Protein AF-0000000087656358 (afdb_homodimer)

Structure (mmCIF, N/CA/C/O backbone):
data_AF-0000000087656358-model_v1
#
loop_
_entity.id
_entity.type
_entity.pdbx_description
1 polymer 'Uncharacterized protein'
#
loop_
_atom_site.group_PDB
_atom_site.id
_atom_site.type_symbol
_atom_site.label_atom_id
_atom_site.label_alt_id
_atom_site.label_comp_id
_atom_site.label_asym_id
_atom_site.label_entity_id
_atom_site.label_seq_id
_atom_site.pdbx_PDB_ins_code
_atom_site.Cartn_x
_atom_site.Cartn_y
_atom_site.Cartn_z
_atom_site.occupancy
_atom_site.B_iso_or_equiv
_atom_site.auth_seq_id
_atom_site.auth_comp_id
_atom_site.auth_asym_id
_atom_site.auth_atom_id
_atom_site.pdbx_PDB_model_num
ATOM 1 N N . MET A 1 1 ? -28.953 -2.879 -13.219 1 22.22 1 MET A N 1
ATOM 2 C CA . MET A 1 1 ? -28.547 -3.188 -11.852 1 22.22 1 MET A CA 1
ATOM 3 C C . MET A 1 1 ? -27.156 -2.645 -11.555 1 22.22 1 MET A C 1
ATOM 5 O O . MET A 1 1 ? -26.156 -3.273 -11.898 1 22.22 1 MET A O 1
ATOM 9 N N . ARG A 1 2 ? -26.891 -1.421 -11.945 1 27.77 2 ARG A N 1
ATOM 10 C CA . ARG A 1 2 ? -25.75 -0.53 -11.758 1 27.77 2 ARG A CA 1
ATOM 11 C C . ARG A 1 2 ? -25.297 -0.528 -10.305 1 27.77 2 ARG A C 1
ATOM 13 O O . ARG A 1 2 ? -26.094 -0.25 -9.398 1 27.77 2 ARG A O 1
ATOM 20 N N . SER A 1 3 ? -24.516 -1.634 -9.844 1 33.09 3 SER A N 1
ATOM 21 C CA . SER A 1 3 ? -23.922 -1.975 -8.555 1 33.09 3 SER A CA 1
ATOM 22 C C . SER A 1 3 ? -23.5 -0.723 -7.793 1 33.09 3 SER A C 1
ATOM 24 O O . SER A 1 3 ? -22.797 0.126 -8.328 1 33.09 3 SER A O 1
ATOM 26 N N . ASN A 1 4 ? -24.406 -0.151 -7.016 1 30.66 4 ASN A N 1
ATOM 27 C CA . ASN A 1 4 ? -24.391 0.925 -6.027 1 30.66 4 ASN A CA 1
ATOM 28 C C . ASN A 1 4 ? -23.109 0.923 -5.215 1 30.66 4 ASN A C 1
ATOM 30 O O . ASN A 1 4 ? -22.797 -0.055 -4.527 1 30.66 4 ASN A O 1
ATOM 34 N N . ILE A 1 5 ? -22.094 1.426 -5.695 1 37.56 5 ILE A N 1
ATOM 35 C CA . ILE A 1 5 ? -20.953 1.903 -4.914 1 37.56 5 ILE A CA 1
ATOM 36 C C . ILE A 1 5 ? -21.453 2.561 -3.631 1 37.56 5 ILE A C 1
ATOM 38 O O . ILE A 1 5 ? -22.156 3.572 -3.676 1 37.56 5 ILE A O 1
ATOM 42 N N . ILE A 1 6 ? -22.172 1.922 -2.713 1 39.19 6 ILE A N 1
ATOM 43 C CA . ILE A 1 6 ? -22.422 2.617 -1.454 1 39.19 6 ILE A CA 1
ATOM 44 C C . ILE A 1 6 ? -21.156 3.363 -1.021 1 39.19 6 ILE A C 1
ATOM 46 O O . ILE A 1 6 ? -20.125 2.746 -0.726 1 39.19 6 ILE A O 1
ATOM 50 N N . GLY A 1 7 ? -20.828 4.5 -1.716 1 41.44 7 GLY A N 1
ATOM 51 C CA . GLY A 1 7 ? -19.844 5.5 -1.336 1 41.44 7 GLY A CA 1
ATOM 52 C C . GLY A 1 7 ? -19.875 5.836 0.142 1 41.44 7 GLY A C 1
ATOM 53 O O . GLY A 1 7 ? -20.562 6.766 0.557 1 41.44 7 GLY A O 1
ATOM 54 N N . PHE A 1 8 ? -19.984 4.922 0.988 1 42.72 8 PHE A N 1
ATOM 55 C CA . PHE A 1 8 ? -19.906 5.367 2.375 1 42.72 8 PHE A CA 1
ATOM 56 C C . PHE A 1 8 ? -18.656 6.199 2.604 1 42.72 8 PHE A C 1
ATOM 58 O O . PHE A 1 8 ? -17.547 5.664 2.656 1 42.72 8 PHE A O 1
ATOM 65 N N . SER A 1 9 ? -18.531 7.375 1.905 1 47.09 9 SER A N 1
ATOM 66 C CA . SER A 1 9 ? -17.516 8.367 2.273 1 47.09 9 SER A CA 1
ATOM 67 C C . SER A 1 9 ? -17.875 9.055 3.586 1 47.09 9 SER A C 1
ATOM 69 O O . SER A 1 9 ? -18.766 9.906 3.623 1 47.09 9 SER A O 1
ATOM 71 N N . LYS A 1 10 ? -18.016 8.383 4.629 1 46.34 10 LYS A N 1
ATOM 72 C CA . LYS A 1 10 ? -18.125 9.242 5.809 1 46.34 10 LYS A CA 1
ATOM 73 C C . LYS A 1 10 ? -16.859 10.086 5.984 1 46.34 10 LYS A C 1
ATOM 75 O O . LYS A 1 10 ? -15.781 9.555 6.23 1 46.34 10 LYS A O 1
ATOM 80 N N . SER A 1 11 ? -16.828 11.164 5.156 1 47.44 11 SER A N 1
ATOM 81 C CA . SER A 1 11 ? -15.781 12.133 5.469 1 47.44 11 SER A CA 1
ATOM 82 C C . SER A 1 11 ? -15.961 12.695 6.875 1 47.44 11 SER A C 1
ATOM 84 O O . SER A 1 11 ? -17.062 13.109 7.254 1 47.44 11 SER A O 1
ATOM 86 N N . ILE A 1 12 ? -15.477 12.234 7.914 1 47.41 12 ILE A N 1
ATOM 87 C CA . ILE A 1 12 ? -15.5 12.898 9.211 1 47.41 12 ILE A CA 1
ATOM 88 C C . ILE A 1 12 ? -15.18 14.383 9.039 1 47.41 12 ILE A C 1
ATOM 90 O O . ILE A 1 12 ? -14.32 14.75 8.234 1 47.41 12 ILE A O 1
ATOM 94 N N . PRO A 1 13 ? -15.984 15.266 9.664 1 47.12 13 PRO A N 1
ATOM 95 C CA . PRO A 1 13 ? -15.781 16.719 9.609 1 47.12 13 PRO A CA 1
ATOM 96 C C . PRO A 1 13 ? -14.336 17.125 9.898 1 47.12 13 PRO A C 1
ATOM 98 O O . PRO A 1 13 ? -13.68 16.5 10.742 1 47.12 13 PRO A O 1
ATOM 101 N N . ARG A 1 14 ? -13.609 17.719 8.945 1 48.16 14 ARG A N 1
ATOM 102 C CA . ARG A 1 14 ? -12.359 18.469 9.07 1 48.16 14 ARG A CA 1
ATOM 103 C C . ARG A 1 14 ? -12.195 19.031 10.477 1 48.16 14 ARG A C 1
ATOM 105 O O . ARG A 1 14 ? -11.07 19.281 10.922 1 48.16 14 ARG A O 1
ATOM 112 N N . LYS A 1 15 ? -13.344 19.281 11.094 1 49.22 15 LYS A N 1
ATOM 113 C CA . LYS A 1 15 ? -13.234 19.984 12.367 1 49.22 15 LYS A CA 1
ATOM 114 C C . LYS A 1 15 ? -12.414 19.172 13.375 1 49.22 15 LYS A C 1
ATOM 116 O O . LYS A 1 15 ? -11.898 19.734 14.344 1 49.22 15 LYS A O 1
ATOM 121 N N . VAL A 1 16 ? -12.414 17.891 13.234 1 49.72 16 VAL A N 1
ATOM 122 C CA . VAL A 1 16 ? -11.938 17.125 14.383 1 49.72 16 VAL A CA 1
ATOM 123 C C . VAL A 1 16 ? -10.422 17.25 14.492 1 49.72 16 VAL A C 1
ATOM 125 O O . VAL A 1 16 ? -9.836 16.891 15.523 1 49.72 16 VAL A O 1
ATOM 128 N N . LEU A 1 17 ? -9.812 17.344 13.438 1 56.22 17 LEU A N 1
ATOM 129 C CA . LEU A 1 17 ? -8.391 17.344 13.766 1 56.22 17 LEU A CA 1
ATOM 130 C C . LEU A 1 17 ? -7.973 18.672 14.375 1 56.22 17 LEU A C 1
ATOM 132 O O . LEU A 1 17 ? -8.023 19.703 13.711 1 56.22 17 LEU A O 1
ATOM 136 N N . GLU A 1 18 ? -8.586 18.859 15.617 1 54.41 18 GLU A N 1
ATOM 137 C CA . GLU A 1 18 ? -8.305 20.031 16.453 1 54.41 18 GLU A CA 1
ATOM 138 C C . GLU A 1 18 ? -6.891 20.547 16.203 1 54.41 18 GLU A C 1
ATOM 140 O O . GLU A 1 18 ? -5.953 19.766 16.031 1 54.41 18 GLU A O 1
ATOM 145 N N . LYS A 1 19 ? -6.797 21.75 15.656 1 59.59 19 LYS A N 1
ATOM 146 C CA . LYS A 1 19 ? -5.656 22.562 15.258 1 59.59 19 LYS A CA 1
ATOM 147 C C . LYS A 1 19 ? -4.66 22.719 16.406 1 59.59 19 LYS A C 1
ATOM 149 O O . LYS A 1 19 ? -4.707 23.703 17.141 1 59.59 19 LYS A O 1
ATOM 154 N N . ASP A 1 20 ? -4.617 21.734 17.344 1 64.81 20 ASP A N 1
ATOM 155 C CA . ASP A 1 20 ? -3.424 21.922 18.172 1 64.81 20 ASP A CA 1
ATOM 156 C C . ASP A 1 20 ? -2.156 21.812 17.328 1 64.81 20 ASP A C 1
ATOM 158 O O . ASP A 1 20 ? -1.837 20.719 16.828 1 64.81 20 ASP A O 1
ATOM 162 N N . GLU A 1 21 ? -1.591 22.875 17.062 1 72.69 21 GLU A N 1
ATOM 163 C CA . GLU A 1 21 ? -0.399 22.984 16.234 1 72.69 21 GLU A CA 1
ATOM 164 C C . GLU A 1 21 ? 0.711 22.062 16.719 1 72.69 21 GLU A C 1
ATOM 166 O O . GLU A 1 21 ? 1.622 21.719 15.969 1 72.69 21 GLU A O 1
ATOM 171 N N . ARG A 1 22 ? 0.555 21.594 18.078 1 82.12 22 ARG A N 1
ATOM 172 C CA . ARG A 1 22 ? 1.622 20.766 18.656 1 82.12 22 ARG A CA 1
ATOM 173 C C . ARG A 1 22 ? 1.282 19.281 18.562 1 82.12 22 ARG A C 1
ATOM 175 O O . ARG A 1 22 ? 2.104 18.438 18.906 1 82.12 22 ARG A O 1
ATOM 182 N N . ALA A 1 23 ? 0.108 19.047 18.062 1 89.44 23 ALA A N 1
ATOM 183 C CA . ALA A 1 23 ? -0.296 17.641 17.969 1 89.44 23 ALA A CA 1
ATOM 184 C C . ALA A 1 23 ? 0.338 16.969 16.75 1 89.44 23 ALA A C 1
ATOM 186 O O . ALA A 1 23 ? 0.585 17.625 15.734 1 89.44 23 ALA A O 1
ATOM 187 N N . LYS A 1 24 ? 0.766 15.703 16.969 1 92.31 24 LYS A N 1
ATOM 188 C CA . LYS A 1 24 ? 1.256 14.883 15.875 1 92.31 24 LYS A CA 1
ATOM 189 C C . LYS A 1 24 ? 0.129 14.055 15.258 1 92.31 24 LYS A C 1
ATOM 191 O O . LYS A 1 24 ? -0.625 13.398 15.977 1 92.31 24 LYS A O 1
ATOM 196 N N . HIS A 1 25 ? -0.035 14.109 13.953 1 92.5 25 HIS A N 1
ATOM 197 C CA . HIS A 1 25 ? -1.068 13.359 13.242 1 92.5 25 HIS A CA 1
ATOM 198 C C . HIS A 1 25 ? -0.455 12.312 12.32 1 92.5 25 HIS A C 1
ATOM 200 O O . HIS A 1 25 ? 0.448 12.617 11.539 1 92.5 25 HIS A O 1
ATOM 206 N N . ILE A 1 26 ? -0.903 11.07 12.453 1 92.88 26 ILE A N 1
ATOM 207 C CA . ILE A 1 26 ? -0.491 9.969 11.586 1 92.88 26 ILE A CA 1
ATOM 208 C C . ILE A 1 26 ? -1.692 9.461 10.789 1 92.88 26 ILE A C 1
ATOM 210 O O . ILE A 1 26 ? -2.756 9.203 11.359 1 92.88 26 ILE A O 1
ATOM 214 N N . LEU A 1 27 ? -1.525 9.367 9.5 1 93.75 27 LEU A N 1
ATOM 215 C CA . LEU A 1 27 ? -2.545 8.812 8.625 1 93.75 27 LEU A CA 1
ATOM 216 C C . LEU A 1 27 ? -2.271 7.336 8.344 1 93.75 27 LEU A C 1
ATOM 218 O O . LEU A 1 27 ? -1.185 6.977 7.887 1 93.75 27 LEU A O 1
ATOM 222 N N . SER A 1 28 ? -3.199 6.461 8.641 1 93.38 28 SER A N 1
ATOM 223 C CA . SER A 1 28 ? -3.086 5.035 8.359 1 93.38 28 SER A CA 1
ATOM 224 C C . SER A 1 28 ? -4.277 4.531 7.555 1 93.38 28 SER A C 1
ATOM 226 O O . SER A 1 28 ? -5.426 4.859 7.863 1 93.38 28 SER A O 1
ATOM 228 N N . PHE A 1 29 ? -3.977 3.766 6.578 1 93.25 29 PHE A N 1
ATOM 229 C CA . PHE A 1 29 ? -5.121 3.172 5.895 1 93.25 29 PHE A CA 1
ATOM 230 C C . PHE A 1 29 ? -4.957 1.662 5.773 1 93.25 29 PHE A C 1
ATOM 232 O O . PHE A 1 29 ? -3.84 1.163 5.621 1 93.25 29 PHE A O 1
ATOM 239 N N . PHE A 1 30 ? -6.051 0.964 5.93 1 92.5 30 PHE A N 1
ATOM 240 C CA . PHE A 1 30 ? -6.203 -0.486 5.906 1 92.5 30 PHE A CA 1
ATOM 241 C C . PHE A 1 30 ? -6.992 -0.927 4.68 1 92.5 30 PHE A C 1
ATOM 243 O O . PHE A 1 30 ? -8.055 -0.369 4.383 1 92.5 30 PHE A O 1
ATOM 250 N N . LEU A 1 31 ? -6.398 -1.946 4.027 1 94.38 31 LEU A N 1
ATOM 251 C CA . LEU A 1 31 ? -6.992 -2.402 2.775 1 94.38 31 LEU A CA 1
ATOM 252 C C . LEU A 1 31 ? -7.562 -3.809 2.924 1 94.38 31 LEU A C 1
ATOM 254 O O . LEU A 1 31 ? -7 -4.641 3.639 1 94.38 31 LEU A O 1
ATOM 258 N N . ASP A 1 32 ? -8.711 -3.979 2.256 1 89.75 32 ASP A N 1
ATOM 259 C CA . ASP A 1 32 ? -9.344 -5.293 2.223 1 89.75 32 ASP A CA 1
ATOM 260 C C . ASP A 1 32 ? -9.867 -5.617 0.824 1 89.75 32 ASP A C 1
ATOM 262 O O . ASP A 1 32 ? -10.352 -4.73 0.118 1 89.75 32 ASP A O 1
ATOM 266 N N . SER A 1 33 ? -9.578 -6.848 0.369 1 92.25 33 SER A N 1
ATOM 267 C CA . SER A 1 33 ? -10.094 -7.316 -0.912 1 92.25 33 SER A CA 1
ATOM 268 C C . SER A 1 33 ? -10.617 -8.742 -0.808 1 92.25 33 SER A C 1
ATOM 270 O O . SER A 1 33 ? -10.023 -9.578 -0.118 1 92.25 33 SER A O 1
ATOM 272 N N . SER A 1 34 ? -11.758 -9.008 -1.379 1 87.62 34 SER A N 1
ATOM 273 C CA . SER A 1 34 ? -12.344 -10.328 -1.541 1 87.62 34 SER A CA 1
ATOM 274 C C . SER A 1 34 ? -12.758 -10.578 -2.986 1 87.62 34 SER A C 1
ATOM 276 O O . SER A 1 34 ? -12.492 -9.758 -3.865 1 87.62 34 SER A O 1
ATOM 278 N N . LYS A 1 35 ? -13.383 -11.773 -3.252 1 85.94 35 LYS A N 1
ATOM 279 C CA . LYS A 1 35 ? -13.836 -12.109 -4.598 1 85.94 35 LYS A CA 1
ATOM 280 C C . LYS A 1 35 ? -14.906 -11.133 -5.078 1 85.94 35 LYS A C 1
ATOM 282 O O . LYS A 1 35 ? -15.047 -10.906 -6.277 1 85.94 35 LYS A O 1
ATOM 287 N N . GLY A 1 36 ? -15.578 -10.477 -4.133 1 88.38 36 GLY A N 1
ATOM 288 C CA . GLY A 1 36 ? -16.734 -9.695 -4.539 1 88.38 36 GLY A CA 1
ATOM 289 C C . GLY A 1 36 ? -16.531 -8.203 -4.383 1 88.38 36 GLY A C 1
ATOM 290 O O . GLY A 1 36 ? -17.359 -7.41 -4.84 1 88.38 36 GLY A O 1
ATOM 291 N N . ALA A 1 37 ? -15.445 -7.918 -3.633 1 92.94 37 ALA A N 1
ATOM 292 C CA . ALA A 1 37 ? -15.336 -6.488 -3.35 1 92.94 37 ALA A CA 1
ATOM 293 C C . ALA A 1 37 ? -13.922 -6.121 -2.928 1 92.94 37 ALA A C 1
ATOM 295 O O . ALA A 1 37 ? -13.117 -6.996 -2.586 1 92.94 37 ALA A O 1
ATOM 296 N N . TYR A 1 38 ? -13.578 -4.844 -2.998 1 93.19 38 TYR A N 1
ATOM 297 C CA . TYR A 1 38 ? -12.375 -4.27 -2.408 1 93.19 38 TYR A CA 1
ATOM 298 C C . TYR A 1 38 ? -12.688 -2.963 -1.689 1 93.19 38 TYR A C 1
ATOM 300 O O . TYR A 1 38 ? -13.664 -2.285 -2.018 1 93.19 38 TYR A O 1
ATOM 308 N N . ALA A 1 39 ? -11.836 -2.68 -0.606 1 94.75 39 ALA A N 1
ATOM 309 C CA . ALA A 1 39 ? -12.156 -1.543 0.251 1 94.75 39 ALA A CA 1
ATOM 310 C C . ALA A 1 39 ? -10.898 -0.967 0.895 1 94.75 39 ALA A C 1
ATOM 312 O O . ALA A 1 39 ? -9.859 -1.628 0.942 1 94.75 39 ALA A O 1
ATOM 313 N N . CYS A 1 40 ? -11.008 0.306 1.313 1 94.94 40 CYS A N 1
ATOM 314 C CA . CYS A 1 40 ? -10.008 1.018 2.102 1 94.94 40 CYS A CA 1
ATOM 315 C C . CYS A 1 40 ? -10.656 1.797 3.236 1 94.94 40 CYS A C 1
ATOM 317 O O . CYS A 1 40 ? -11.703 2.416 3.047 1 94.94 40 CYS A O 1
ATOM 319 N N . SER A 1 41 ? -10.086 1.653 4.453 1 93.56 41 SER A N 1
ATOM 320 C CA . SER A 1 41 ? -10.461 2.492 5.59 1 93.56 41 SER A CA 1
ATOM 321 C C . SER A 1 41 ? -9.289 3.357 6.043 1 93.56 41 SER A C 1
ATOM 323 O O . SER A 1 41 ? -8.195 2.848 6.297 1 93.56 41 SER A O 1
ATOM 325 N N . LEU A 1 42 ? -9.523 4.609 6.184 1 93.94 42 LEU A N 1
ATOM 326 C CA . LEU A 1 42 ? -8.5 5.574 6.559 1 93.94 42 LEU A CA 1
ATOM 327 C C . LEU A 1 42 ? -8.719 6.082 7.98 1 93.94 42 LEU A C 1
ATOM 329 O O . LEU A 1 42 ? -9.828 6.496 8.328 1 93.94 42 LEU A O 1
ATOM 333 N N . TYR A 1 43 ? -7.633 6.016 8.773 1 91.81 43 TYR A N 1
ATOM 334 C CA . TYR A 1 43 ? -7.656 6.461 10.164 1 91.81 43 TYR A CA 1
ATOM 335 C C . TYR A 1 43 ? -6.641 7.57 10.398 1 91.81 43 TYR A C 1
ATOM 337 O O . TYR A 1 43 ? -5.574 7.586 9.789 1 91.81 43 TYR A O 1
ATOM 345 N N . VAL A 1 44 ? -7.027 8.414 11.312 1 90.62 44 VAL A N 1
ATOM 346 C CA . VAL A 1 44 ? -6.086 9.422 11.789 1 90.62 44 VAL A CA 1
ATOM 347 C C . VAL A 1 44 ? -5.797 9.195 13.273 1 90.62 44 VAL A C 1
ATOM 349 O O . VAL A 1 44 ? -6.723 9.125 14.086 1 90.62 44 VAL A O 1
ATOM 352 N N . THR A 1 45 ? -4.562 8.977 13.602 1 90.5 45 THR A N 1
ATOM 353 C CA . THR A 1 45 ? -4.102 8.898 14.984 1 90.5 45 THR A CA 1
ATOM 354 C C . THR A 1 45 ? -3.459 10.211 15.414 1 90.5 45 THR A C 1
ATOM 356 O O . THR A 1 45 ? -2.525 10.695 14.773 1 90.5 45 THR A O 1
ATOM 359 N N . THR A 1 46 ? -4.027 10.797 16.438 1 89.81 46 THR A N 1
ATOM 360 C CA . THR A 1 46 ? -3.52 12.062 16.953 1 89.81 46 THR A CA 1
ATOM 361 C C . THR A 1 46 ? -2.871 11.867 18.328 1 89.81 46 THR A C 1
ATOM 363 O O . THR A 1 46 ? -3.443 11.219 19.203 1 89.81 46 THR A O 1
ATOM 366 N N . THR A 1 47 ? -1.636 12.258 18.422 1 90.12 47 THR A N 1
ATOM 367 C CA . THR A 1 47 ? -0.953 12.344 19.703 1 90.12 47 THR A CA 1
ATOM 368 C C . THR A 1 47 ? -0.851 13.797 20.172 1 90.12 47 THR A C 1
ATOM 370 O O . THR A 1 47 ? -0.162 14.602 19.547 1 90.12 47 THR A O 1
ATOM 373 N N . ALA A 1 48 ? -1.563 14.094 21.328 1 88.12 48 ALA A N 1
ATOM 374 C CA . ALA A 1 48 ? -1.577 15.453 21.875 1 88.12 48 ALA A CA 1
ATOM 375 C C . ALA A 1 48 ? -0.267 15.766 22.594 1 88.12 48 ALA A C 1
ATOM 377 O O . ALA A 1 48 ? 0.572 14.883 22.781 1 88.12 48 ALA A O 1
ATOM 378 N N . GLU A 1 49 ? -0.24 17.031 22.906 1 85.12 49 GLU A N 1
ATOM 379 C CA . GLU A 1 49 ? 0.937 17.484 23.641 1 85.12 49 GLU A CA 1
ATOM 380 C C . GLU A 1 49 ? 1.032 16.797 25 1 85.12 49 GLU A C 1
ATOM 382 O O . GLU A 1 49 ? 2.129 16.484 25.469 1 85.12 49 GLU A O 1
ATOM 387 N N . ASN A 1 50 ? -0.05 16.484 25.578 1 85.56 50 ASN A N 1
ATOM 388 C CA . ASN A 1 50 ? -0.063 15.82 26.875 1 85.56 50 ASN A CA 1
ATOM 389 C C . ASN A 1 50 ? 0.112 14.305 26.734 1 85.56 50 ASN A C 1
ATOM 391 O O . ASN A 1 50 ? -0.112 13.562 27.688 1 85.56 50 ASN A O 1
ATOM 395 N N . ARG A 1 51 ? 0.361 13.805 25.531 1 85.62 51 ARG A N 1
ATOM 396 C CA . ARG A 1 51 ? 0.699 12.43 25.188 1 85.62 51 ARG A CA 1
ATOM 397 C C . ARG A 1 51 ? -0.553 11.562 25.094 1 85.62 51 ARG A C 1
ATOM 399 O O . ARG A 1 51 ? -0.464 10.336 25.031 1 85.62 51 ARG A O 1
ATOM 406 N N . LYS A 1 52 ? -1.655 12.281 25.297 1 88.44 52 LYS A N 1
ATOM 407 C CA . LYS A 1 52 ? -2.883 11.531 25.031 1 88.44 52 LYS A CA 1
ATOM 408 C C . LYS A 1 52 ? -2.994 11.164 23.562 1 88.44 52 LYS A C 1
ATOM 410 O O . LYS A 1 52 ? -2.771 12.008 22.688 1 88.44 52 LYS A O 1
ATOM 415 N N . VAL A 1 53 ? -3.234 9.844 23.312 1 87.62 53 VAL A N 1
ATOM 416 C CA . VAL A 1 53 ? -3.326 9.344 21.953 1 87.62 53 VAL A CA 1
ATOM 417 C C . VAL A 1 53 ? -4.777 9 21.625 1 87.62 53 VAL A C 1
ATOM 419 O O . VAL A 1 53 ? -5.48 8.406 22.438 1 87.62 53 VAL A O 1
ATOM 422 N N . GLY A 1 54 ? -5.285 9.484 20.453 1 86.31 54 GLY A N 1
ATOM 423 C CA . GLY A 1 54 ? -6.602 9.148 19.938 1 86.31 54 GLY A CA 1
ATOM 424 C C . GLY A 1 54 ? -6.594 8.797 18.469 1 86.31 54 GLY A C 1
ATOM 425 O O . GLY A 1 54 ? -5.84 9.383 17.688 1 86.31 54 GLY A O 1
ATOM 426 N N . THR A 1 55 ? -7.316 7.699 18.156 1 89.12 55 THR A N 1
ATOM 427 C CA . THR A 1 55 ? -7.449 7.289 16.766 1 89.12 55 THR A CA 1
ATOM 428 C C . THR A 1 55 ? -8.906 7.383 16.312 1 89.12 55 THR A C 1
ATOM 430 O O . THR A 1 55 ? -9.812 6.969 17.031 1 89.12 55 THR A O 1
ATOM 433 N N . GLN A 1 56 ? -9.141 8 15.094 1 89.31 56 GLN A N 1
ATOM 434 C CA . GLN A 1 56 ? -10.484 8.141 14.555 1 89.31 56 GLN A CA 1
ATOM 435 C C . GLN A 1 56 ? -10.539 7.703 13.094 1 89.31 56 GLN A C 1
ATOM 437 O O . GLN A 1 56 ? -9.609 7.949 12.336 1 89.31 56 GLN A O 1
ATOM 442 N N . LEU A 1 57 ? -11.641 7.098 12.742 1 90.38 57 LEU A N 1
ATOM 443 C CA . LEU A 1 57 ? -11.922 6.824 11.336 1 90.38 57 LEU A CA 1
ATOM 444 C C . LEU A 1 57 ? -12.195 8.117 10.578 1 90.38 57 LEU A C 1
ATOM 446 O O . LEU A 1 57 ? -13.062 8.906 10.977 1 90.38 57 LEU A O 1
ATOM 450 N N . PHE A 1 58 ? -11.445 8.289 9.562 1 91.06 58 PHE A N 1
ATOM 451 C CA . PHE A 1 58 ? -11.594 9.516 8.781 1 91.06 58 PHE A CA 1
ATOM 452 C C . PHE A 1 58 ? -12.492 9.281 7.574 1 91.06 58 PHE A C 1
ATOM 454 O O . PHE A 1 58 ? -13.43 10.047 7.34 1 91.06 58 PHE A O 1
ATOM 461 N N . THR A 1 59 ? -12.242 8.281 6.797 1 91.19 59 THR A N 1
ATOM 462 C CA . THR A 1 59 ? -13.07 7.914 5.652 1 91.19 59 THR A CA 1
ATOM 463 C C . THR A 1 59 ? -12.891 6.438 5.316 1 91.19 59 THR A C 1
ATOM 465 O O . THR A 1 59 ? -11.875 5.828 5.664 1 91.19 59 THR A O 1
ATOM 468 N N . ALA A 1 60 ? -13.945 5.906 4.746 1 93.44 60 ALA A N 1
ATOM 469 C CA . ALA A 1 60 ? -13.922 4.551 4.203 1 93.44 60 ALA A CA 1
ATOM 470 C C . ALA A 1 60 ? -14.562 4.504 2.82 1 93.44 60 ALA A C 1
ATOM 472 O O . ALA A 1 60 ? -15.562 5.184 2.568 1 93.44 60 ALA A O 1
ATOM 473 N N . LYS A 1 61 ? -13.93 3.783 1.944 1 94.62 61 LYS A N 1
ATOM 474 C CA . LYS A 1 61 ? -14.445 3.584 0.594 1 94.62 61 LYS A CA 1
ATOM 475 C C . LYS A 1 61 ? -14.445 2.105 0.217 1 94.62 61 LYS A C 1
ATOM 477 O O . LYS A 1 61 ? -13.508 1.377 0.543 1 94.62 61 LYS A O 1
ATOM 482 N N . SER A 1 62 ? -15.484 1.619 -0.38 1 93.12 62 SER A N 1
ATOM 483 C CA . SER A 1 62 ? -15.562 0.252 -0.885 1 93.12 62 SER A CA 1
ATOM 484 C C . SER A 1 62 ? -16.219 0.21 -2.264 1 93.12 62 SER A C 1
ATOM 486 O O . SER A 1 62 ? -17.016 1.088 -2.609 1 93.12 62 SER A O 1
ATOM 488 N N . LYS A 1 63 ? -15.852 -0.741 -3.074 1 93.19 63 LYS A N 1
ATOM 489 C CA . LYS A 1 63 ? -16.406 -0.971 -4.402 1 93.19 63 LYS A CA 1
ATOM 490 C C . LYS A 1 63 ? -16.656 -2.457 -4.645 1 93.19 63 LYS A C 1
ATOM 492 O O . LYS A 1 63 ? -15.906 -3.305 -4.152 1 93.19 63 LYS A O 1
ATOM 497 N N . VAL A 1 64 ? -17.688 -2.668 -5.406 1 91.5 64 VAL A N 1
ATOM 498 C CA . VAL A 1 64 ? -17.938 -4.031 -5.855 1 91.5 64 VAL A CA 1
ATOM 499 C C . VAL A 1 64 ? -16.984 -4.387 -6.996 1 91.5 64 VAL A C 1
ATOM 501 O O . VAL A 1 64 ? -16.734 -3.57 -7.887 1 91.5 64 VAL A O 1
ATOM 504 N N . ALA A 1 65 ? -16.5 -5.652 -6.824 1 89.62 65 ALA A N 1
ATOM 505 C CA . ALA A 1 65 ? -15.625 -6.113 -7.898 1 89.62 65 ALA A CA 1
ATOM 506 C C . ALA A 1 65 ? -16.359 -6.145 -9.234 1 89.62 65 ALA A C 1
ATOM 508 O O . ALA A 1 65 ? -17.531 -6.543 -9.297 1 89.62 65 ALA A O 1
ATOM 509 N N . PRO A 1 66 ? -15.68 -5.645 -10.219 1 81.81 66 PRO A N 1
ATOM 510 C CA . PRO A 1 66 ? -16.344 -5.711 -11.523 1 81.81 66 PRO A CA 1
ATOM 511 C C . PRO A 1 66 ? -16.688 -7.141 -11.938 1 81.81 66 PRO A C 1
ATOM 513 O O . PRO A 1 66 ? -15.898 -8.062 -11.711 1 81.81 66 PRO A O 1
ATOM 516 N N . LEU A 1 67 ? -17.922 -7.402 -12.352 1 70.69 67 LEU A N 1
ATOM 517 C CA . LEU A 1 67 ? -18.438 -8.719 -12.695 1 70.69 67 LEU A CA 1
ATOM 518 C C . LEU A 1 67 ? -17.859 -9.211 -14.016 1 70.69 67 LEU A C 1
ATOM 520 O O . LEU A 1 67 ? -17.703 -10.414 -14.219 1 70.69 67 LEU A O 1
ATOM 524 N N . LYS A 1 68 ? -17.719 -8.383 -14.938 1 68.56 68 LYS A N 1
ATOM 525 C CA . LYS A 1 68 ? -17.484 -8.844 -16.297 1 68.56 68 LYS A CA 1
ATOM 526 C C . LYS A 1 68 ? -16.125 -9.516 -16.422 1 68.56 68 LYS A C 1
ATOM 528 O O . LYS A 1 68 ? -15.938 -10.422 -17.234 1 68.56 68 LYS A O 1
ATOM 533 N N . LYS A 1 69 ? -15.164 -9.031 -15.789 1 64.25 69 LYS A N 1
ATOM 534 C CA . LYS A 1 69 ? -13.867 -9.703 -15.875 1 64.25 69 LYS A CA 1
ATOM 535 C C . LYS A 1 69 ? -13.453 -10.273 -14.523 1 64.25 69 LYS A C 1
ATOM 537 O O . LYS A 1 69 ? -13.445 -9.57 -13.516 1 64.25 69 LYS A O 1
ATOM 542 N N . GLU A 1 70 ? -13.758 -11.57 -14.492 1 66.69 70 GLU A N 1
ATOM 543 C CA . GLU A 1 70 ? -13.281 -12.258 -13.297 1 66.69 70 GLU A CA 1
ATOM 544 C C . GLU A 1 70 ? -11.883 -11.789 -12.914 1 66.69 70 GLU A C 1
ATOM 546 O O . GLU A 1 70 ? -10.906 -12.078 -13.617 1 66.69 70 GLU A O 1
ATOM 551 N N . LYS A 1 71 ? -11.852 -10.875 -11.93 1 80.62 71 LYS A N 1
ATOM 552 C CA . LYS A 1 71 ? -10.516 -10.5 -11.484 1 80.62 71 LYS A CA 1
ATOM 553 C C . LYS A 1 71 ? -10.023 -11.422 -10.375 1 80.62 71 LYS A C 1
ATOM 555 O O . LYS A 1 71 ? -10.805 -11.828 -9.508 1 80.62 71 LYS A O 1
ATOM 560 N N . THR A 1 72 ? -8.883 -11.828 -10.508 1 87.69 72 THR A N 1
ATOM 561 C CA . THR A 1 72 ? -8.266 -12.656 -9.469 1 87.69 72 THR A CA 1
ATOM 562 C C . THR A 1 72 ? -8.102 -11.859 -8.18 1 87.69 72 THR A C 1
ATOM 564 O O . THR A 1 72 ? -8.156 -10.625 -8.188 1 87.69 72 THR A O 1
ATOM 567 N N . ILE A 1 73 ? -7.969 -12.477 -7.078 1 91.12 73 ILE A N 1
ATOM 568 C CA . ILE A 1 73 ? -7.84 -11.844 -5.77 1 91.12 73 ILE A CA 1
ATOM 569 C C . ILE A 1 73 ? -6.617 -10.93 -5.754 1 91.12 73 ILE A C 1
ATOM 571 O O . ILE A 1 73 ? -6.707 -9.773 -5.348 1 91.12 73 ILE A O 1
ATOM 575 N N 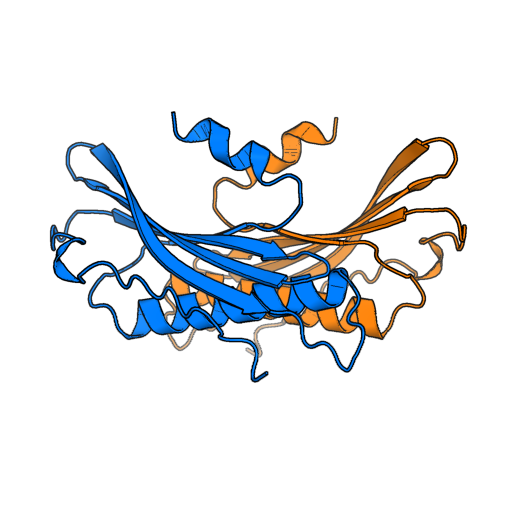. PRO A 1 74 ? -5.461 -11.344 -6.281 1 92.62 74 PRO A N 1
ATOM 576 C CA . PRO A 1 74 ? -4.301 -10.453 -6.309 1 92.62 74 PRO A CA 1
ATOM 577 C C . PRO A 1 74 ? -4.559 -9.172 -7.102 1 92.62 74 PRO A C 1
ATOM 579 O O . PRO A 1 74 ? -4.078 -8.102 -6.727 1 92.62 74 PRO A O 1
ATOM 582 N N . ARG A 1 75 ? -5.312 -9.289 -8.141 1 92.94 75 ARG A N 1
ATOM 583 C CA . ARG A 1 75 ? -5.637 -8.094 -8.922 1 92.94 75 ARG A CA 1
ATOM 584 C C . ARG A 1 75 ? -6.516 -7.141 -8.109 1 92.94 75 ARG A C 1
ATOM 586 O O . ARG A 1 75 ? -6.297 -5.926 -8.125 1 92.94 75 ARG A O 1
ATOM 593 N N . LEU A 1 76 ? -7.438 -7.66 -7.426 1 94.12 76 LEU A N 1
ATOM 594 C CA . LEU A 1 76 ? -8.305 -6.836 -6.59 1 94.12 76 LEU A CA 1
ATOM 595 C C . LEU A 1 76 ? -7.516 -6.203 -5.449 1 94.12 76 LEU A C 1
ATOM 597 O O . LEU A 1 76 ? -7.785 -5.066 -5.059 1 94.12 76 LEU A O 1
ATOM 601 N N . GLU A 1 77 ? -6.547 -6.922 -4.871 1 94.62 77 GLU A N 1
ATOM 602 C CA . GLU A 1 77 ? -5.66 -6.391 -3.838 1 94.62 77 GLU A CA 1
ATOM 603 C C . GLU A 1 77 ? -4.828 -5.227 -4.367 1 94.62 77 GLU A C 1
ATOM 605 O O . GLU A 1 77 ? -4.703 -4.195 -3.705 1 94.62 77 GLU A O 1
ATOM 610 N N . LEU A 1 78 ? -4.316 -5.324 -5.605 1 95.81 78 LEU A N 1
ATOM 611 C CA . LEU A 1 78 ? -3.564 -4.223 -6.203 1 95.81 78 LEU A CA 1
ATOM 612 C C . LEU A 1 78 ? -4.461 -3.012 -6.426 1 95.81 78 LEU A C 1
ATOM 614 O O . LEU A 1 78 ? -4.039 -1.873 -6.211 1 95.81 78 LEU A O 1
ATOM 618 N N . ILE A 1 79 ? -5.684 -3.281 -6.863 1 95.31 79 ILE A N 1
ATOM 619 C CA . ILE A 1 79 ? -6.656 -2.209 -7.059 1 95.31 79 ILE A CA 1
ATOM 620 C C . ILE A 1 79 ? -6.949 -1.531 -5.723 1 95.31 79 ILE A C 1
ATOM 622 O O . ILE A 1 79 ? -7.062 -0.306 -5.652 1 95.31 79 ILE A O 1
ATOM 626 N N . SER A 1 80 ? -7.07 -2.312 -4.609 1 96.06 80 SER A N 1
ATOM 627 C CA . SER A 1 80 ? -7.34 -1.726 -3.303 1 96.06 80 SER A CA 1
ATOM 628 C C . SER A 1 80 ? -6.168 -0.874 -2.824 1 96.06 80 SER A C 1
ATOM 630 O O . SER A 1 80 ? -6.367 0.151 -2.17 1 96.06 80 SER A O 1
ATOM 632 N N . ILE A 1 81 ? -4.969 -1.292 -3.111 1 96.56 81 ILE A N 1
ATOM 633 C CA . ILE A 1 81 ? -3.789 -0.504 -2.777 1 96.56 81 ILE A CA 1
ATOM 634 C C . ILE A 1 81 ? -3.824 0.823 -3.531 1 96.56 81 ILE A C 1
ATOM 636 O O . ILE A 1 81 ? -3.59 1.884 -2.947 1 96.56 81 ILE A O 1
ATOM 640 N N . PHE A 1 82 ? -4.18 0.734 -4.793 1 97 82 PHE A N 1
ATOM 641 C CA . PHE A 1 82 ? -4.285 1.947 -5.594 1 97 82 PHE A CA 1
ATOM 642 C C . PHE A 1 82 ? -5.375 2.863 -5.047 1 97 82 PHE A C 1
ATOM 644 O O . PHE A 1 8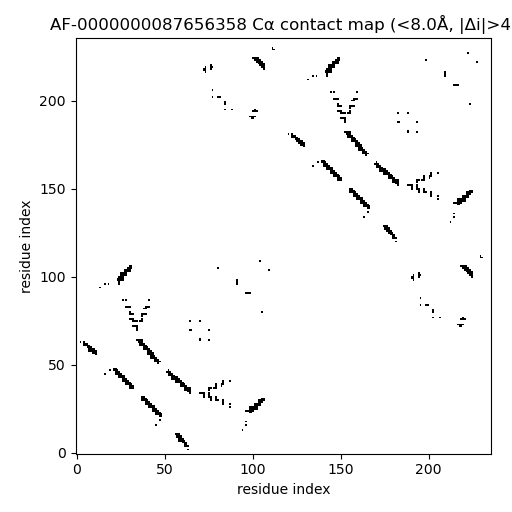2 ? -5.188 4.078 -4.961 1 97 82 PHE A O 1
ATOM 651 N N . LEU A 1 83 ? -6.457 2.326 -4.688 1 96.81 83 LEU A N 1
ATOM 652 C CA . LEU A 1 83 ? -7.543 3.098 -4.09 1 96.81 83 LEU A CA 1
ATOM 653 C C . LEU A 1 83 ? -7.074 3.793 -2.814 1 96.81 83 LEU A C 1
ATOM 655 O O . LEU A 1 83 ? -7.309 4.992 -2.635 1 96.81 83 LEU A O 1
ATOM 659 N N . GLY A 1 84 ? -6.445 3.029 -1.918 1 96.88 84 GLY A N 1
ATOM 660 C CA . GLY A 1 84 ? -5.926 3.609 -0.69 1 96.88 84 GLY A CA 1
ATOM 661 C C . GLY A 1 84 ? -4.945 4.746 -0.935 1 96.88 84 GLY A C 1
ATOM 662 O O . GLY A 1 84 ? -5.039 5.797 -0.299 1 96.88 84 GLY A O 1
ATOM 663 N N . LEU A 1 85 ? -4.043 4.504 -1.859 1 97.62 85 LEU A N 1
ATOM 664 C CA . LEU A 1 85 ? -3.068 5.523 -2.232 1 97.62 85 LEU A CA 1
ATOM 665 C C . LEU A 1 85 ? -3.764 6.785 -2.73 1 97.62 85 LEU A C 1
ATOM 667 O O . LEU A 1 85 ? -3.416 7.895 -2.318 1 97.62 85 LEU A O 1
ATOM 671 N N . SER A 1 86 ? -4.746 6.648 -3.543 1 97.06 86 SER A N 1
ATOM 672 C CA . SER A 1 86 ? -5.477 7.777 -4.117 1 97.06 86 SER A CA 1
ATOM 673 C C . SER A 1 86 ? -6.238 8.547 -3.041 1 97.06 86 SER A C 1
ATOM 675 O O . SER A 1 86 ? -6.207 9.773 -3.014 1 97.06 86 SER A O 1
ATOM 677 N N . VAL A 1 87 ? -6.867 7.863 -2.168 1 96.12 87 VAL A N 1
ATOM 678 C CA . VAL A 1 87 ? -7.641 8.477 -1.096 1 96.12 87 VAL A CA 1
ATOM 679 C C . VAL A 1 87 ? -6.703 9.203 -0.129 1 96.12 87 VAL A C 1
ATOM 681 O O . VAL A 1 87 ? -6.996 10.312 0.318 1 96.12 87 VAL A O 1
ATOM 684 N N . ALA A 1 88 ? -5.605 8.555 0.198 1 95.94 88 ALA A N 1
ATOM 685 C CA . ALA A 1 88 ? -4.625 9.172 1.087 1 95.94 88 ALA A CA 1
ATOM 686 C C . ALA A 1 88 ? -4.07 10.461 0.485 1 95.94 88 ALA A C 1
ATOM 688 O O . ALA A 1 88 ? -3.99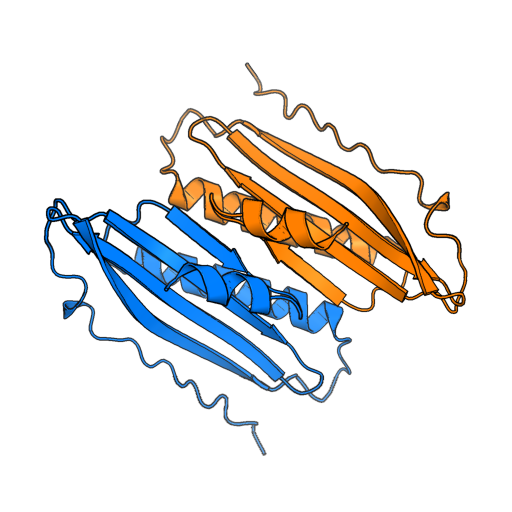8 11.484 1.162 1 95.94 88 ALA A O 1
ATOM 689 N N . LYS A 1 89 ? -3.68 10.406 -0.793 1 95.94 89 LYS A N 1
ATOM 690 C CA . LYS A 1 89 ? -3.158 11.586 -1.482 1 95.94 89 LYS A CA 1
ATOM 691 C C . LYS A 1 89 ? -4.176 12.719 -1.478 1 95.94 89 LYS A C 1
ATOM 693 O O . LYS A 1 89 ? -3.832 13.867 -1.172 1 95.94 89 LYS A O 1
ATOM 698 N N . SER A 1 90 ? -5.367 12.391 -1.789 1 95.12 90 SER A N 1
ATOM 699 C CA . SER A 1 90 ? -6.438 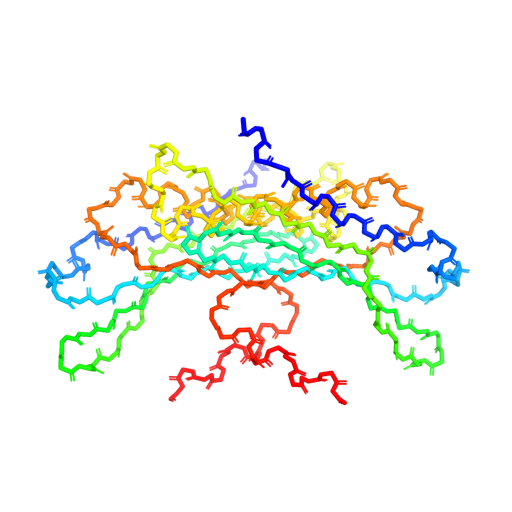13.383 -1.812 1 95.12 90 SER A CA 1
ATOM 700 C C . SER A 1 90 ? -6.668 13.984 -0.428 1 95.12 90 SER A C 1
ATOM 702 O O . SER A 1 90 ? -6.844 15.195 -0.29 1 95.12 90 SER A O 1
ATOM 704 N N . THR A 1 91 ? -6.637 13.156 0.571 1 92.38 91 THR A N 1
ATOM 705 C CA . THR A 1 91 ? -6.855 13.578 1.949 1 92.38 91 THR A CA 1
ATOM 706 C C . THR A 1 91 ? -5.758 14.547 2.396 1 92.38 91 THR A C 1
ATOM 708 O O . THR A 1 91 ? -6.047 15.602 2.961 1 92.38 91 THR A O 1
ATOM 711 N N . ILE A 1 92 ? -4.562 14.195 2.102 1 91.25 92 ILE A N 1
ATOM 712 C CA . ILE A 1 92 ? -3.428 15.016 2.514 1 91.25 92 ILE A CA 1
ATOM 713 C C . ILE A 1 92 ? -3.469 16.359 1.787 1 91.25 92 ILE A C 1
ATOM 715 O O . ILE A 1 92 ? -3.234 17.406 2.393 1 91.25 92 ILE A O 1
ATOM 719 N N . SER A 1 93 ? -3.842 16.344 0.524 1 91.62 93 SER A N 1
ATOM 720 C CA . SER A 1 93 ? -3.822 17.547 -0.293 1 91.62 93 SER A CA 1
ATOM 721 C C . SER A 1 93 ? -4.973 18.484 0.071 1 91.62 93 SER A C 1
ATOM 723 O O . SER A 1 93 ? -4.848 19.703 -0.044 1 91.62 93 SER A O 1
ATOM 725 N N . LYS A 1 94 ? -5.992 17.953 0.582 1 89.62 94 LYS A N 1
ATOM 726 C CA . LYS A 1 94 ? -7.203 18.734 0.801 1 89.62 94 LYS A CA 1
ATOM 727 C C . LYS A 1 94 ? -7.344 19.125 2.27 1 89.62 94 LYS A C 1
ATOM 729 O O . LYS A 1 94 ? -8.219 19.922 2.623 1 89.62 94 LYS A O 1
ATOM 734 N N . SER A 1 95 ? -6.52 18.562 3.033 1 85.62 95 SER A N 1
ATOM 735 C CA . SER A 1 95 ? -6.625 18.844 4.461 1 85.62 95 SER A CA 1
ATOM 736 C C . SER A 1 95 ? -5.617 19.891 4.895 1 85.62 95 SER A C 1
ATOM 738 O O . SER A 1 95 ? -4.531 20 4.32 1 85.62 95 SER A O 1
ATOM 740 N N . ALA A 1 96 ? -5.961 20.688 5.863 1 85.19 96 ALA A N 1
ATOM 741 C CA . ALA A 1 96 ? -5.035 21.641 6.457 1 85.19 96 ALA A CA 1
ATOM 742 C C . ALA A 1 96 ? -4.152 20.984 7.508 1 85.19 96 ALA A C 1
ATOM 744 O O . ALA A 1 96 ? -3.24 21.609 8.055 1 85.19 96 ALA A O 1
ATOM 745 N N . VAL A 1 97 ? -4.41 19.781 7.734 1 86.38 97 VAL A N 1
ATOM 746 C CA . VAL A 1 97 ? -3.65 19.047 8.734 1 86.38 97 VAL A CA 1
ATOM 747 C C . VAL A 1 97 ? -2.303 18.625 8.156 1 86.38 97 VAL A C 1
ATOM 749 O O . VAL A 1 97 ? -2.232 18.141 7.02 1 86.38 97 VAL A O 1
ATOM 752 N N . LYS A 1 98 ? -1.301 18.891 8.945 1 90.38 98 LYS A N 1
ATOM 753 C CA . LYS A 1 98 ? 0.016 18.359 8.594 1 90.38 98 LYS A CA 1
ATOM 754 C C . LYS A 1 98 ? 0.225 16.969 9.164 1 90.38 98 LYS A C 1
ATOM 756 O O . LYS A 1 98 ? 0.332 16.797 10.383 1 90.38 98 LYS A O 1
ATOM 761 N N . PHE A 1 99 ? 0.37 16.047 8.312 1 92.12 99 PHE A N 1
ATOM 762 C CA . PHE A 1 99 ? 0.618 14.688 8.758 1 92.12 99 PHE A CA 1
ATOM 763 C C . PHE A 1 99 ? 2.113 14.422 8.898 1 92.12 99 PHE A C 1
ATOM 765 O O . PHE A 1 99 ? 2.906 14.875 8.07 1 92.12 99 PHE A O 1
ATOM 772 N N . ALA A 1 100 ? 2.408 13.75 9.945 1 92.62 100 ALA A N 1
ATOM 773 C CA . ALA A 1 100 ? 3.805 13.398 10.188 1 92.62 100 ALA A CA 1
ATOM 774 C C . ALA A 1 100 ? 4.191 12.141 9.422 1 92.62 100 ALA A C 1
ATOM 776 O O . ALA A 1 100 ? 5.344 11.984 9.008 1 92.62 100 ALA A O 1
ATOM 777 N N . ARG A 1 101 ? 3.232 11.195 9.289 1 93.94 101 ARG A N 1
ATOM 778 C CA . ARG A 1 101 ? 3.477 9.898 8.648 1 93.94 101 ARG A CA 1
ATOM 779 C C . ARG A 1 101 ? 2.219 9.383 7.969 1 93.94 101 ARG A C 1
ATOM 781 O O . ARG A 1 101 ? 1.104 9.766 8.328 1 93.94 101 ARG A O 1
ATOM 788 N N . VAL A 1 102 ? 2.477 8.453 7.043 1 94.44 102 VAL A N 1
ATOM 789 C CA . VAL A 1 102 ? 1.424 7.668 6.406 1 94.44 102 VAL A CA 1
ATOM 790 C C . VAL A 1 102 ? 1.772 6.184 6.477 1 94.44 102 VAL A C 1
ATOM 792 O O . VAL A 1 102 ? 2.906 5.789 6.191 1 94.44 102 VAL A O 1
ATOM 795 N N . ASN A 1 103 ? 0.768 5.395 6.883 1 93.19 103 ASN A N 1
ATOM 796 C CA . ASN A 1 103 ? 0.928 3.947 6.945 1 93.19 103 ASN A CA 1
ATOM 797 C C . ASN A 1 103 ? -0.122 3.232 6.098 1 93.19 103 ASN A C 1
ATOM 799 O O . ASN A 1 103 ? -1.28 3.65 6.055 1 93.19 103 ASN A O 1
ATOM 803 N N . VAL A 1 104 ? 0.334 2.127 5.539 1 94 104 VAL A N 1
ATOM 804 C CA . VAL A 1 104 ? -0.599 1.276 4.805 1 94 104 VAL A CA 1
ATOM 805 C C . VAL A 1 104 ? -0.447 -0.172 5.262 1 94 104 VAL A C 1
ATOM 807 O O . VAL A 1 104 ? 0.669 -0.645 5.488 1 94 104 VAL A O 1
ATOM 810 N N . PHE A 1 105 ? -1.617 -0.842 5.297 1 91.44 105 PHE A N 1
ATOM 811 C CA . PHE A 1 105 ? -1.643 -2.24 5.715 1 91.44 105 PHE A CA 1
ATOM 812 C C . PHE A 1 105 ? -2.664 -3.027 4.902 1 91.44 105 PHE A C 1
ATOM 814 O O . PHE A 1 105 ? -3.824 -2.625 4.797 1 91.44 105 PHE A O 1
ATOM 821 N N . SER A 1 106 ? -2.154 -4.102 4.227 1 89.44 106 SER A N 1
ATOM 822 C CA . SER A 1 106 ? -3.096 -5.047 3.641 1 89.44 106 SER A CA 1
ATOM 823 C C . SER A 1 106 ? -2.729 -6.484 3.992 1 89.44 106 SER A C 1
ATOM 825 O O . SER A 1 106 ? -1.65 -6.742 4.535 1 89.44 106 SER A O 1
ATOM 827 N N . GLY A 1 107 ? -3.475 -7.43 3.703 1 73.62 107 GLY A N 1
ATOM 828 C CA . GLY A 1 107 ? -3.232 -8.852 3.875 1 73.62 107 GLY A CA 1
ATOM 829 C C . GLY A 1 107 ? -4.133 -9.484 4.918 1 73.62 107 GLY A C 1
ATOM 830 O O . GLY A 1 107 ? -4.844 -8.789 5.641 1 73.62 107 GLY A O 1
ATOM 831 N N . SER A 1 108 ? -4.414 -10.719 4.84 1 58.41 108 SER A N 1
ATOM 832 C CA . SER A 1 108 ? -5.219 -11.469 5.801 1 58.41 108 SER A CA 1
ATOM 833 C C . SER A 1 108 ? -4.676 -11.305 7.219 1 58.41 108 SER A C 1
ATOM 835 O O . SER A 1 108 ? -5.367 -11.609 8.195 1 58.41 108 SER A O 1
ATOM 837 N N . THR A 1 109 ? -3.502 -10.914 7.348 1 49.38 109 THR A N 1
ATOM 838 C CA . THR A 1 109 ? -2.914 -10.938 8.68 1 49.38 109 THR A CA 1
ATOM 839 C C . THR A 1 109 ? -3.012 -9.562 9.336 1 49.38 109 THR A C 1
ATOM 841 O O . THR A 1 109 ? -2.312 -9.281 10.312 1 49.38 109 THR A O 1
ATOM 844 N N . ILE A 1 110 ? -3.836 -8.656 8.898 1 51.25 110 ILE A N 1
ATOM 845 C CA . ILE A 1 110 ? -4.062 -7.363 9.531 1 51.25 110 ILE A CA 1
ATOM 846 C C . ILE A 1 110 ? -4.277 -7.559 11.031 1 51.25 110 ILE A C 1
ATOM 848 O O . ILE A 1 110 ? -3.967 -6.672 11.828 1 51.25 110 ILE A O 1
ATOM 852 N N . ALA A 1 111 ? -4.68 -8.742 11.375 1 44.25 111 ALA A N 1
ATOM 853 C CA . ALA A 1 111 ? -4.949 -8.977 12.789 1 44.25 111 ALA A CA 1
ATOM 854 C C . ALA A 1 111 ? -3.766 -8.547 13.648 1 44.25 111 ALA A C 1
ATOM 856 O O . ALA A 1 111 ? -3.945 -8.125 14.797 1 44.25 111 ALA A O 1
ATOM 857 N N . LEU A 1 112 ? -2.805 -8.617 13.172 1 41.34 112 LEU A N 1
ATOM 858 C CA . LEU A 1 112 ? -1.668 -8.32 14.039 1 41.34 112 LEU A CA 1
ATOM 859 C C . LEU A 1 112 ? -1.573 -6.824 14.312 1 41.34 112 LEU A C 1
ATOM 861 O O . LEU A 1 112 ? -1.08 -6.414 15.367 1 41.34 112 LEU A O 1
ATOM 865 N N . PHE A 1 113 ? -2.039 -6.023 13.484 1 43.53 113 PHE A N 1
ATOM 866 C CA . PHE A 1 113 ? -1.963 -4.586 13.727 1 43.53 113 PHE A CA 1
ATOM 867 C C . PHE A 1 113 ? -2.875 -4.18 14.875 1 43.53 113 PHE A C 1
ATOM 869 O O . PHE A 1 113 ? -2.582 -3.225 15.602 1 43.53 113 PHE A O 1
ATOM 876 N N . ARG A 1 114 ? -3.951 -4.895 15.008 1 41.03 114 ARG A N 1
ATOM 877 C CA . ARG A 1 114 ? -4.906 -4.484 16.031 1 41.03 114 ARG A CA 1
ATOM 878 C C . ARG A 1 114 ? -4.266 -4.508 17.422 1 41.03 114 ARG A C 1
ATOM 880 O O . ARG A 1 114 ? -4.762 -3.871 18.344 1 41.03 114 ARG A O 1
ATOM 887 N N . VAL A 1 115 ? -3.404 -5.266 17.5 1 35.09 115 VAL A N 1
ATOM 888 C CA . VAL A 1 115 ? -3.189 -5.504 18.922 1 35.09 115 VAL A CA 1
ATOM 889 C C . VAL A 1 115 ? -2.562 -4.27 19.562 1 35.09 115 VAL A C 1
ATOM 891 O O . VAL A 1 115 ? -2.498 -4.168 20.781 1 35.09 115 VAL A O 1
ATOM 894 N N . HIS A 1 116 ? -1.663 -3.586 18.812 1 36.75 116 HIS A N 1
ATOM 895 C CA . HIS A 1 116 ? -0.914 -2.775 19.766 1 36.75 116 HIS A CA 1
ATOM 896 C C . HIS A 1 116 ? -1.689 -1.521 20.156 1 36.75 116 HIS A C 1
ATOM 898 O O . HIS A 1 116 ? -1.142 -0.62 20.797 1 36.75 116 HIS A O 1
ATOM 904 N N . THR A 1 117 ? -2.818 -1.321 19.594 1 33.69 117 THR A N 1
ATOM 905 C CA . THR A 1 117 ? -3.418 -0.066 20.031 1 33.69 117 THR A CA 1
ATOM 906 C C . THR A 1 117 ? -3.996 -0.207 21.438 1 33.69 117 THR A C 1
ATOM 908 O O . THR A 1 117 ? -4.582 0.737 21.969 1 33.69 117 THR A O 1
ATOM 911 N N . SER A 1 118 ? -3.855 -1.271 22.125 1 31.52 118 SER A N 1
ATOM 912 C CA . SER A 1 118 ? -4.398 -1.134 23.484 1 31.52 118 SER A CA 1
ATOM 913 C C . SER A 1 118 ? -3.396 -0.459 24.406 1 31.52 118 SER A C 1
ATOM 915 O O . SER A 1 118 ? -2.188 -0.668 24.281 1 31.52 118 SER A O 1
ATOM 917 N N . MET B 1 1 ? 25.75 15.281 -11.148 1 23.5 1 MET B N 1
ATOM 918 C CA . MET B 1 1 ? 25.594 14.438 -9.961 1 23.5 1 MET B CA 1
ATOM 919 C C . MET B 1 1 ? 24.281 13.672 -10.008 1 23.5 1 MET B C 1
ATOM 921 O O . MET B 1 1 ? 23.234 14.203 -9.656 1 23.5 1 MET B O 1
ATOM 925 N N . ARG B 1 2 ? 24.016 13.055 -11.117 1 28.02 2 ARG B N 1
ATOM 926 C CA . ARG B 1 2 ? 22.938 12.156 -11.484 1 28.02 2 ARG B CA 1
ATOM 927 C C . ARG B 1 2 ? 22.75 11.07 -10.43 1 28.02 2 ARG B C 1
ATOM 929 O O . ARG B 1 2 ? 23.703 10.352 -10.102 1 28.02 2 ARG B O 1
ATOM 936 N N . SER B 1 3 ? 22.062 11.391 -9.25 1 33.5 3 SER B N 1
ATOM 937 C CA . SER B 1 3 ? 21.703 10.586 -8.086 1 33.5 3 SER B CA 1
ATOM 938 C C . SER B 1 3 ? 21.438 9.133 -8.484 1 33.5 3 SER B C 1
ATOM 940 O O . SER B 1 3 ? 20.625 8.867 -9.367 1 33.5 3 SER B O 1
ATOM 942 N N . ASN B 1 4 ? 22.484 8.336 -8.57 1 31.39 4 ASN B N 1
ATOM 943 C CA . ASN B 1 4 ? 22.656 6.902 -8.797 1 31.39 4 ASN B CA 1
ATOM 944 C C . ASN B 1 4 ? 21.578 6.094 -8.062 1 31.39 4 ASN B C 1
ATOM 946 O O . ASN B 1 4 ? 21.484 6.152 -6.836 1 31.39 4 ASN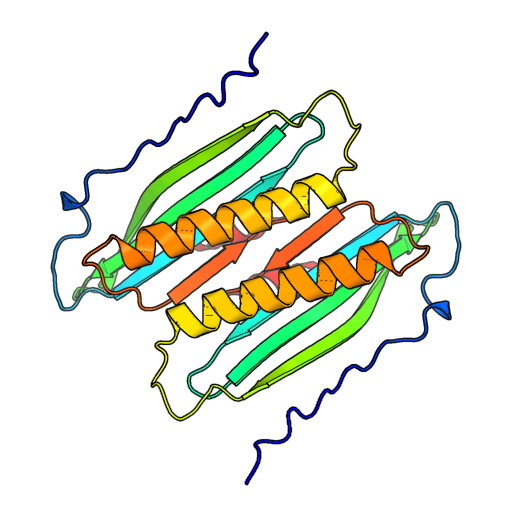 B O 1
ATOM 950 N N . ILE B 1 5 ? 20.469 5.988 -8.562 1 37.84 5 ILE B N 1
ATOM 951 C CA . ILE B 1 5 ? 19.531 4.914 -8.234 1 37.84 5 ILE B CA 1
ATOM 952 C C . ILE B 1 5 ? 20.297 3.607 -8.047 1 37.84 5 ILE B C 1
ATOM 954 O O . ILE B 1 5 ? 20.922 3.104 -8.984 1 37.84 5 ILE B O 1
ATOM 958 N N . ILE B 1 6 ? 21.203 3.422 -7.121 1 39.28 6 ILE B N 1
ATOM 959 C CA . ILE B 1 6 ? 21.703 2.066 -6.93 1 39.28 6 ILE B CA 1
ATOM 960 C C . ILE B 1 6 ? 20.547 1.071 -7.023 1 39.28 6 ILE B C 1
ATOM 962 O O . ILE B 1 6 ? 19.656 1.081 -6.188 1 39.28 6 ILE B O 1
ATOM 966 N N . GLY B 1 7 ? 20.047 0.816 -8.273 1 41.66 7 GLY B N 1
ATOM 967 C CA . GLY B 1 7 ? 19.109 -0.221 -8.68 1 41.66 7 GLY B CA 1
ATOM 968 C C . GLY B 1 7 ? 19.422 -1.573 -8.062 1 41.66 7 GLY B C 1
ATOM 969 O O . GLY B 1 7 ? 20.078 -2.408 -8.68 1 41.66 7 GLY B O 1
ATOM 970 N N . PHE B 1 8 ? 19.75 -1.623 -6.863 1 43.03 8 PHE B N 1
ATOM 971 C CA . PHE B 1 8 ? 19.891 -2.994 -6.387 1 43.03 8 PHE B CA 1
ATOM 972 C C . PHE B 1 8 ? 18.625 -3.795 -6.656 1 43.03 8 PHE B C 1
ATOM 974 O O . PHE B 1 8 ? 17.594 -3.574 -6.016 1 43.03 8 PHE B O 1
ATOM 981 N N . SER B 1 9 ? 18.312 -4.035 -7.953 1 47.44 9 SER B N 1
ATOM 982 C CA . SER B 1 9 ? 17.297 -5.016 -8.32 1 47.44 9 SER B CA 1
ATOM 983 C C . SER B 1 9 ? 17.828 -6.441 -8.18 1 47.44 9 SER B C 1
ATOM 985 O O . SER B 1 9 ? 18.688 -6.863 -8.945 1 47.44 9 SER B O 1
ATOM 987 N N . LYS B 1 10 ? 18.141 -6.891 -7.062 1 47.28 10 LYS B N 1
ATOM 988 C CA . LYS B 1 10 ? 18.375 -8.328 -7.098 1 47.28 10 LYS B CA 1
ATOM 989 C C . LYS B 1 10 ? 17.109 -9.086 -7.484 1 47.28 10 LYS B C 1
ATOM 991 O O . LYS B 1 10 ? 16.109 -9.047 -6.766 1 47.28 10 LYS B O 1
ATOM 996 N N . SER B 1 11 ? 16.891 -9.133 -8.844 1 47.56 11 SER B N 1
ATOM 997 C CA . SER B 1 11 ? 15.836 -10.039 -9.273 1 47.56 11 SER B CA 1
ATOM 998 C C . SER B 1 11 ? 16.188 -11.492 -8.953 1 47.56 11 SER B C 1
ATOM 1000 O O . SER B 1 11 ? 17.297 -11.945 -9.234 1 47.56 11 SER B O 1
ATOM 1002 N N . ILE B 1 12 ? 15.891 -12.094 -7.922 1 47.72 12 ILE B N 1
ATOM 1003 C CA . ILE B 1 12 ? 16.062 -13.523 -7.719 1 47.72 12 ILE B CA 1
ATOM 1004 C C . ILE B 1 12 ? 15.617 -14.289 -8.961 1 47.72 12 ILE B C 1
ATOM 1006 O O . ILE B 1 12 ? 14.617 -13.93 -9.586 1 47.72 12 ILE B O 1
ATOM 1010 N N . PRO B 1 13 ? 16.453 -15.219 -9.453 1 47.41 13 PRO B N 1
ATOM 1011 C CA . PRO B 1 13 ? 16.125 -16.047 -10.617 1 47.41 13 PRO B CA 1
ATOM 1012 C C . PRO B 1 13 ? 14.727 -16.656 -10.539 1 47.41 13 PRO B C 1
ATOM 1014 O O . PRO B 1 13 ? 14.266 -17.016 -9.453 1 47.41 13 PRO B O 1
ATOM 1017 N N . ARG B 1 14 ? 13.789 -16.328 -11.453 1 47.84 14 ARG B N 1
ATOM 1018 C CA . ARG B 1 14 ? 12.523 -16.969 -11.773 1 47.84 14 ARG B CA 1
ATOM 1019 C C . ARG B 1 14 ? 12.539 -18.453 -11.383 1 47.84 14 ARG B C 1
ATOM 1021 O O . ARG B 1 14 ? 11.484 -19.047 -11.148 1 47.84 14 ARG B O 1
ATOM 1028 N N . LYS B 1 15 ? 13.75 -19 -11.43 1 48.97 15 LYS B N 1
ATOM 1029 C CA . LYS B 1 15 ? 13.789 -20.453 -11.242 1 48.97 15 LYS B CA 1
ATOM 1030 C C . LYS B 1 15 ? 13.195 -20.859 -9.891 1 48.97 15 LYS B C 1
ATOM 1032 O O . LYS B 1 15 ? 12.789 -22 -9.703 1 48.97 15 LYS B O 1
ATOM 1037 N N . VAL B 1 16 ? 13.258 -19.984 -8.953 1 49.56 16 VAL B N 1
ATOM 1038 C CA . VAL B 1 16 ? 13.031 -20.516 -7.609 1 49.56 16 VAL B CA 1
ATOM 1039 C C . VAL B 1 16 ? 11.547 -20.812 -7.414 1 49.56 16 VAL B C 1
ATOM 1041 O O . VAL B 1 16 ? 11.164 -21.484 -6.449 1 49.56 16 VAL B O 1
ATOM 1044 N N . LEU B 1 17 ? 10.758 -20.031 -7.992 1 56.28 17 LEU B N 1
ATOM 1045 C CA . LEU B 1 17 ? 9.414 -20.406 -7.57 1 56.28 17 LEU B CA 1
ATOM 1046 C C . LEU B 1 17 ? 8.992 -21.719 -8.227 1 56.28 17 LEU B C 1
ATOM 1048 O O . LEU B 1 17 ? 8.898 -21.812 -9.453 1 56.28 17 LEU B O 1
ATOM 1052 N N . GLU B 1 18 ? 9.727 -22.797 -7.734 1 54.56 18 GLU B N 1
ATOM 1053 C CA . GLU B 1 18 ? 9.469 -24.172 -8.133 1 54.56 18 GLU B CA 1
ATOM 1054 C C . GLU B 1 18 ? 8.016 -24.375 -8.539 1 54.56 18 GLU B C 1
ATOM 1056 O O . GLU B 1 18 ? 7.105 -23.812 -7.91 1 54.56 18 GLU B O 1
ATOM 1061 N N . LYS B 1 19 ? 7.777 -24.594 -9.812 1 59.53 19 LYS B N 1
ATOM 1062 C CA . LYS B 1 19 ? 6.531 -24.844 -10.539 1 59.53 19 LYS B CA 1
ATOM 1063 C C . LYS B 1 19 ? 5.711 -25.938 -9.867 1 59.53 19 LYS B C 1
ATOM 1065 O O . LYS B 1 19 ? 5.766 -27.094 -10.273 1 59.53 19 LYS B O 1
ATOM 1070 N N . ASP B 1 20 ? 5.906 -26.125 -8.523 1 64.44 20 ASP B N 1
ATOM 1071 C CA . ASP B 1 20 ? 4.863 -27.016 -8.016 1 64.44 20 ASP B CA 1
ATOM 1072 C C . ASP B 1 20 ? 3.482 -26.375 -8.172 1 64.44 20 ASP B C 1
ATOM 1074 O O . ASP B 1 20 ? 3.174 -25.375 -7.512 1 64.44 20 ASP B O 1
ATOM 1078 N N . GLU B 1 21 ? 2.783 -26.844 -9.086 1 72.62 21 GLU B N 1
ATOM 1079 C CA . GLU B 1 21 ? 1.458 -26.344 -9.438 1 72.62 21 GLU B CA 1
ATOM 1080 C C . GLU B 1 21 ? 0.539 -26.312 -8.219 1 72.62 21 GLU B C 1
ATOM 1082 O O . GLU B 1 21 ? -0.459 -25.578 -8.203 1 72.62 21 GLU B O 1
ATOM 1087 N N . ARG B 1 22 ? 0.968 -27.109 -7.117 1 82 22 ARG B N 1
ATOM 1088 C CA . ARG B 1 22 ? 0.096 -27.203 -5.949 1 82 22 ARG B CA 1
ATOM 1089 C C . ARG B 1 22 ? 0.544 -26.234 -4.855 1 82 22 ARG B C 1
ATOM 1091 O O . ARG B 1 22 ? -0.13 -26.094 -3.834 1 82 22 ARG B O 1
ATOM 1098 N N . ALA B 1 23 ? 1.631 -25.578 -5.148 1 89.25 23 ALA B N 1
ATOM 1099 C CA . ALA B 1 23 ? 2.135 -24.656 -4.141 1 89.25 23 ALA B CA 1
ATOM 1100 C C . ALA B 1 23 ? 1.367 -23.328 -4.176 1 89.25 23 ALA B C 1
ATOM 1102 O O . ALA B 1 23 ? 0.894 -22.906 -5.234 1 89.25 23 ALA B O 1
ATOM 1103 N N . LYS B 1 24 ? 1.1 -22.797 -2.963 1 92.19 24 LYS B N 1
ATOM 1104 C CA . LYS B 1 24 ? 0.509 -21.469 -2.842 1 92.19 24 LYS B CA 1
ATOM 1105 C C . LYS B 1 24 ? 1.588 -20.406 -2.709 1 92.19 24 LYS B C 1
ATOM 1107 O O . LYS B 1 24 ? 2.504 -20.531 -1.895 1 92.19 24 LYS B O 1
ATOM 1112 N N . HIS B 1 25 ? 1.527 -19.359 -3.52 1 92.38 25 HIS B N 1
ATOM 1113 C CA . HIS B 1 25 ? 2.492 -18.266 -3.484 1 92.38 25 HIS B CA 1
ATOM 1114 C C . HIS B 1 25 ? 1.829 -16.969 -3.055 1 92.38 25 HIS B C 1
ATOM 1116 O O . HIS B 1 25 ? 0.789 -16.578 -3.598 1 92.38 25 HIS B O 1
ATOM 1122 N N . ILE B 1 26 ? 2.4 -16.312 -2.047 1 92.75 26 ILE B N 1
ATOM 1123 C CA . ILE B 1 26 ? 1.945 -15.00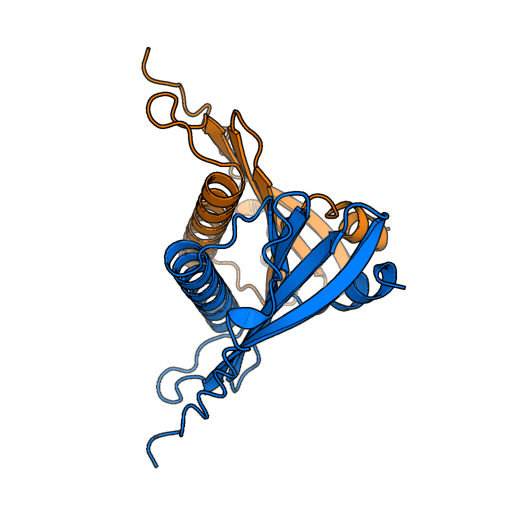8 -1.581 1 92.75 26 ILE B CA 1
ATOM 1124 C C . ILE B 1 26 ? 3.037 -13.961 -1.817 1 92.75 26 ILE B C 1
ATOM 1126 O O . ILE B 1 26 ? 4.199 -14.18 -1.464 1 92.75 26 ILE B O 1
ATOM 1130 N N . LEU B 1 27 ? 2.666 -12.891 -2.445 1 93.62 27 LEU B N 1
ATOM 1131 C CA . LEU B 1 27 ? 3.57 -11.766 -2.656 1 93.62 27 LEU B CA 1
ATOM 1132 C C . LEU B 1 27 ? 3.381 -10.703 -1.575 1 93.62 27 LEU B C 1
ATOM 1134 O O . LEU B 1 27 ? 2.268 -10.219 -1.362 1 93.62 27 LEU B O 1
ATOM 1138 N N . SER B 1 28 ? 4.426 -10.359 -0.861 1 93.31 28 SER B N 1
ATOM 1139 C CA . SER B 1 28 ? 4.391 -9.312 0.156 1 93.31 28 SER B CA 1
ATOM 1140 C C . SER B 1 28 ? 5.469 -8.266 -0.093 1 93.31 28 SER B C 1
ATOM 1142 O O . SER B 1 28 ? 6.621 -8.602 -0.377 1 93.31 28 SER B O 1
ATOM 1144 N N . PHE B 1 29 ? 5.07 -7.059 0.043 1 93.19 29 PHE B N 1
ATOM 1145 C CA . PHE B 1 29 ? 6.129 -6.062 -0.054 1 93.19 29 PHE B CA 1
ATOM 1146 C C . PHE B 1 29 ? 6.078 -5.102 1.128 1 93.19 29 PHE B C 1
ATOM 1148 O O . PHE B 1 29 ? 4.996 -4.789 1.632 1 93.19 29 PHE B O 1
ATOM 1155 N N . PHE B 1 30 ? 7.238 -4.723 1.588 1 92.38 30 PHE B N 1
ATOM 1156 C CA . PHE B 1 30 ? 7.508 -3.844 2.721 1 92.38 30 PHE B CA 1
ATOM 1157 C C . PHE B 1 30 ? 8.117 -2.527 2.254 1 92.38 30 PHE B C 1
ATOM 1159 O O . PHE B 1 30 ? 9.062 -2.52 1.463 1 92.38 30 PHE B O 1
ATOM 1166 N N . LEU B 1 31 ? 7.496 -1.464 2.797 1 94.38 31 LEU B N 1
ATOM 1167 C CA . LEU B 1 31 ? 7.91 -0.135 2.357 1 94.38 31 LEU B CA 1
ATOM 1168 C C . LEU B 1 31 ? 8.617 0.614 3.482 1 94.38 31 LEU B C 1
ATOM 1170 O O . LEU B 1 31 ? 8.258 0.472 4.652 1 94.38 31 LEU B O 1
ATOM 1174 N N . ASP B 1 32 ? 9.648 1.351 3.049 1 90 32 ASP B N 1
ATOM 1175 C CA . ASP B 1 32 ? 10.383 2.195 3.986 1 90 32 ASP B CA 1
ATOM 1176 C C . ASP B 1 32 ? 10.688 3.561 3.373 1 90 32 ASP B C 1
ATOM 1178 O O . ASP B 1 32 ? 10.969 3.662 2.178 1 90 32 ASP B O 1
ATOM 1182 N N . SER B 1 33 ? 10.445 4.625 4.164 1 92.38 33 SER B N 1
ATOM 1183 C CA . SER B 1 33 ? 10.789 5.977 3.734 1 92.38 33 SER B CA 1
ATOM 1184 C C . SER B 1 33 ? 11.445 6.766 4.859 1 92.38 33 SER B C 1
ATOM 1186 O O . SER B 1 33 ? 11.055 6.641 6.023 1 92.38 33 SER B O 1
ATOM 1188 N N . SER B 1 34 ? 12.484 7.484 4.562 1 87.69 34 SER B N 1
ATOM 1189 C CA . SER B 1 34 ? 13.148 8.445 5.441 1 87.69 34 SER B CA 1
ATOM 1190 C C . SER B 1 34 ? 13.328 9.789 4.754 1 87.69 34 SER B C 1
ATOM 1192 O O . SER B 1 34 ? 12.844 10 3.641 1 87.69 34 SER B O 1
ATOM 1194 N N . LYS B 1 35 ? 13.992 10.75 5.461 1 86.19 35 LYS B N 1
ATOM 1195 C CA . LYS B 1 35 ? 14.234 12.078 4.895 1 86.19 35 LYS B CA 1
ATOM 1196 C C . LYS B 1 35 ? 15.117 11.992 3.65 1 86.19 35 LYS B C 1
ATOM 1198 O O . LYS B 1 35 ? 15.023 12.844 2.764 1 86.19 35 LYS B O 1
ATOM 1203 N N . GLY B 1 36 ? 15.883 10.914 3.529 1 88.69 36 GLY B N 1
ATOM 1204 C CA . GLY B 1 36 ? 16.875 10.891 2.473 1 88.69 36 GLY B CA 1
ATOM 1205 C C . GLY B 1 36 ? 16.594 9.867 1.394 1 88.69 36 GLY B C 1
ATOM 1206 O O . GLY B 1 36 ? 17.266 9.836 0.362 1 88.69 36 GLY B O 1
ATOM 1207 N N . ALA B 1 37 ? 15.625 9 1.774 1 93.12 37 ALA B N 1
ATOM 1208 C CA . ALA B 1 37 ? 15.445 7.926 0.805 1 93.12 37 ALA B CA 1
ATOM 1209 C C . ALA B 1 37 ? 14.094 7.246 0.981 1 93.12 37 ALA B C 1
ATOM 1211 O O . ALA B 1 37 ? 13.43 7.422 2.01 1 93.12 37 ALA B O 1
ATOM 1212 N N . TYR B 1 38 ? 13.633 6.527 -0.028 1 93.25 38 TYR B N 1
ATOM 1213 C CA . TYR B 1 38 ? 12.5 5.613 0.043 1 93.25 38 TYR B CA 1
ATOM 1214 C C . TYR B 1 38 ? 12.812 4.301 -0.662 1 93.25 38 TYR B C 1
ATOM 1216 O O . TYR B 1 38 ? 13.656 4.254 -1.559 1 93.25 38 TYR B O 1
ATOM 1224 N N . ALA B 1 39 ? 12.133 3.182 -0.131 1 94.88 39 ALA B N 1
ATOM 1225 C CA . ALA B 1 39 ? 12.492 1.856 -0.626 1 94.88 39 ALA B CA 1
ATOM 1226 C C . ALA B 1 39 ? 11.32 0.891 -0.518 1 94.88 39 ALA B C 1
ATOM 1228 O O . ALA B 1 39 ? 10.359 1.15 0.214 1 94.88 39 ALA B O 1
ATOM 1229 N N . CYS B 1 40 ? 11.375 -0.184 -1.329 1 95 40 CYS B N 1
ATOM 1230 C CA . CYS B 1 40 ? 10.461 -1.322 -1.291 1 95 40 CYS B CA 1
ATOM 1231 C C . CYS B 1 40 ? 11.227 -2.637 -1.388 1 95 40 CYS B C 1
ATOM 1233 O O . CYS B 1 40 ? 12.164 -2.756 -2.176 1 95 40 CYS B O 1
ATOM 1235 N N . SER B 1 41 ? 10.898 -3.576 -0.475 1 93.56 41 SER B N 1
ATOM 1236 C CA . SER B 1 41 ? 11.383 -4.949 -0.571 1 93.56 41 SER B CA 1
ATOM 1237 C C . SER B 1 41 ? 10.234 -5.922 -0.822 1 93.56 41 SER B C 1
ATOM 1239 O O . SER B 1 41 ? 9.25 -5.93 -0.082 1 93.56 41 SER B O 1
ATOM 1241 N N . LEU B 1 42 ? 10.383 -6.75 -1.798 1 93.81 42 LEU B N 1
ATOM 1242 C CA . LEU B 1 42 ? 9.352 -7.703 -2.193 1 93.81 42 LEU B CA 1
ATOM 1243 C C . LEU B 1 42 ? 9.766 -9.125 -1.836 1 93.81 42 LEU B C 1
ATOM 1245 O O . LEU B 1 42 ? 10.875 -9.555 -2.158 1 93.81 42 LEU B O 1
ATOM 1249 N N . TYR B 1 43 ? 8.844 -9.82 -1.156 1 91.81 43 TYR B N 1
ATOM 1250 C CA . TYR B 1 43 ? 9.062 -11.203 -0.737 1 91.81 43 TYR B CA 1
ATOM 1251 C C . TYR B 1 43 ? 8 -12.125 -1.332 1 91.81 43 TYR B C 1
ATOM 1253 O O . TYR B 1 43 ? 6.848 -11.727 -1.505 1 91.81 43 TYR B O 1
ATOM 1261 N N . VAL B 1 44 ? 8.461 -13.32 -1.575 1 90.5 44 VAL B N 1
ATOM 1262 C CA . VAL B 1 44 ? 7.523 -14.375 -1.961 1 90.5 44 VAL B CA 1
ATOM 1263 C C . VAL B 1 44 ? 7.508 -15.469 -0.893 1 90.5 44 VAL B C 1
ATOM 1265 O O . VAL B 1 44 ? 8.555 -16 -0.53 1 90.5 44 VAL B O 1
ATOM 1268 N N . THR B 1 45 ? 6.363 -15.711 -0.324 1 90.44 45 THR B N 1
ATOM 1269 C CA . THR B 1 45 ? 6.148 -16.812 0.596 1 90.44 45 THR B CA 1
ATOM 1270 C C . THR B 1 45 ? 5.477 -17.984 -0.117 1 90.44 45 THR B C 1
ATOM 1272 O O . THR B 1 45 ? 4.406 -17.828 -0.71 1 90.44 45 THR B O 1
ATOM 1275 N N . THR B 1 46 ? 6.152 -19.109 -0.101 1 89.56 46 THR B N 1
ATOM 1276 C CA . THR B 1 46 ? 5.629 -20.312 -0.75 1 89.56 46 THR B CA 1
ATOM 1277 C C . THR B 1 46 ? 5.23 -21.359 0.287 1 89.56 46 THR B C 1
ATOM 1279 O O . THR B 1 46 ? 5.992 -21.641 1.213 1 89.56 46 THR B O 1
ATOM 1282 N N . THR B 1 47 ? 3.998 -21.766 0.227 1 89.94 47 THR B N 1
ATOM 1283 C CA . THR B 1 47 ? 3.533 -22.906 0.998 1 89.94 47 THR B CA 1
ATOM 1284 C C . THR B 1 47 ? 3.381 -24.141 0.103 1 89.94 47 THR B C 1
ATOM 1286 O O . THR B 1 47 ? 2.531 -24.156 -0.79 1 89.94 47 THR B O 1
ATOM 1289 N N . ALA B 1 48 ? 4.258 -25.188 0.401 1 87.94 48 ALA B N 1
ATOM 1290 C CA . ALA B 1 48 ? 4.242 -26.406 -0.391 1 87.94 48 ALA B CA 1
ATOM 1291 C C . ALA B 1 48 ? 3.043 -27.281 -0.024 1 87.94 48 ALA B C 1
ATOM 1293 O O . ALA B 1 48 ? 2.336 -27 0.946 1 87.94 48 ALA B O 1
ATOM 1294 N N . GLU B 1 49 ? 2.949 -28.281 -0.871 1 85 49 GLU B N 1
ATOM 1295 C CA . GLU B 1 49 ? 1.873 -29.234 -0.62 1 85 49 GLU B CA 1
ATOM 1296 C C . GLU B 1 49 ? 2.062 -29.938 0.719 1 85 49 GLU B C 1
ATOM 1298 O O . GLU B 1 49 ? 1.09 -30.219 1.419 1 85 49 GLU B O 1
ATOM 1303 N N . ASN B 1 50 ? 3.25 -30.125 1.108 1 85.5 50 ASN B N 1
ATOM 1304 C CA . ASN B 1 50 ? 3.537 -30.797 2.375 1 85.5 50 ASN B CA 1
ATOM 1305 C C . ASN B 1 50 ? 3.475 -29.828 3.547 1 85.5 50 ASN B C 1
ATOM 1307 O O . ASN B 1 50 ? 3.912 -30.141 4.652 1 85.5 50 ASN B O 1
ATOM 1311 N N . ARG B 1 51 ? 3.066 -28.578 3.316 1 85.56 51 ARG B N 1
ATOM 1312 C CA . ARG B 1 51 ? 2.801 -27.531 4.297 1 85.56 51 ARG B CA 1
ATOM 1313 C C . ARG B 1 51 ? 4.094 -26.844 4.73 1 85.56 51 ARG B C 1
ATOM 1315 O O . ARG B 1 51 ? 4.105 -26.078 5.703 1 85.56 51 ARG B O 1
ATOM 1322 N N . LYS B 1 52 ? 5.152 -27.344 4.082 1 88.31 52 LYS B N 1
ATOM 1323 C CA . LYS B 1 52 ? 6.379 -26.594 4.328 1 88.31 52 LYS B CA 1
ATOM 1324 C C . LYS B 1 52 ? 6.281 -25.172 3.777 1 88.31 52 LYS B C 1
ATOM 1326 O O . LYS B 1 52 ? 5.848 -24.969 2.641 1 88.31 52 LYS B O 1
ATOM 1331 N N . VAL B 1 53 ? 6.594 -24.188 4.672 1 87.31 53 VAL B N 1
ATOM 1332 C CA . VAL B 1 53 ? 6.5 -22.781 4.293 1 87.31 53 VAL B CA 1
ATOM 1333 C C . VAL B 1 53 ? 7.902 -22.203 4.148 1 87.31 53 VAL B C 1
ATOM 1335 O O . VAL B 1 53 ? 8.781 -22.453 4.973 1 87.31 53 VAL B O 1
ATOM 1338 N N . GLY B 1 54 ? 8.164 -21.5 3.018 1 86.19 54 GLY B N 1
ATOM 1339 C CA . GLY B 1 54 ? 9.398 -20.781 2.783 1 86.19 54 GLY B CA 1
ATOM 1340 C C . GLY B 1 54 ? 9.18 -19.375 2.23 1 86.19 54 GLY B C 1
ATOM 1341 O O . GLY B 1 54 ? 8.258 -19.156 1.446 1 86.19 54 GLY B O 1
ATOM 1342 N N . THR B 1 55 ? 9.938 -18.438 2.811 1 89.06 55 THR B N 1
ATOM 1343 C CA . THR B 1 55 ? 9.867 -17.062 2.336 1 89.06 55 THR B CA 1
ATOM 1344 C C . THR B 1 55 ? 11.211 -16.625 1.76 1 89.06 55 THR B C 1
ATOM 1346 O O . THR B 1 55 ? 12.266 -16.891 2.348 1 89.06 55 THR B O 1
ATOM 1349 N N . GLN B 1 56 ? 11.188 -15.969 0.547 1 89.25 56 GLN B N 1
ATOM 1350 C CA . GLN B 1 56 ? 12.406 -15.492 -0.099 1 89.25 56 GLN B CA 1
ATOM 1351 C C . GLN B 1 56 ? 12.258 -14.055 -0.572 1 89.25 56 GLN B C 1
ATOM 1353 O O . GLN B 1 56 ? 11.188 -13.648 -1.035 1 89.25 56 GLN B O 1
ATOM 1358 N N . LEU B 1 57 ? 13.336 -13.32 -0.469 1 90.31 57 LEU B N 1
ATOM 1359 C CA . LEU B 1 57 ? 13.406 -12 -1.085 1 90.31 57 LEU B CA 1
ATOM 1360 C C . LEU B 1 57 ? 13.438 -12.109 -2.605 1 90.31 57 LEU B C 1
ATOM 1362 O O . LEU B 1 57 ? 14.289 -12.805 -3.164 1 90.31 57 LEU B O 1
ATOM 1366 N N . PHE B 1 58 ? 12.508 -11.461 -3.191 1 90.88 58 PHE B N 1
ATOM 1367 C CA . PHE B 1 58 ? 12.422 -11.531 -4.645 1 90.88 58 PHE B CA 1
ATOM 1368 C C . PHE B 1 58 ? 13.125 -10.344 -5.285 1 90.88 58 PHE B C 1
ATOM 1370 O O . PHE B 1 58 ? 13.953 -10.516 -6.184 1 90.88 58 PHE B O 1
ATOM 1377 N N . THR B 1 59 ? 12.844 -9.148 -4.859 1 91.19 59 THR B N 1
ATOM 1378 C CA . THR B 1 59 ? 13.5 -7.938 -5.344 1 91.19 59 THR B CA 1
ATOM 1379 C C . THR B 1 59 ? 13.398 -6.82 -4.312 1 91.19 59 THR B C 1
ATOM 1381 O O . THR B 1 59 ? 12.516 -6.836 -3.455 1 91.19 59 THR B O 1
ATOM 1384 N N . ALA B 1 60 ? 14.375 -5.969 -4.387 1 93.44 60 ALA B N 1
ATOM 1385 C CA . ALA B 1 60 ? 14.375 -4.742 -3.594 1 93.44 60 ALA B CA 1
ATOM 1386 C C . ALA B 1 60 ? 14.781 -3.541 -4.445 1 93.44 60 ALA B C 1
ATOM 1388 O O . ALA B 1 60 ? 15.664 -3.645 -5.301 1 93.44 60 ALA B O 1
ATOM 1389 N N . LYS B 1 61 ? 14.062 -2.467 -4.254 1 94.81 61 LYS B N 1
ATOM 1390 C CA . LYS B 1 61 ? 14.359 -1.215 -4.945 1 94.81 61 LYS B CA 1
ATOM 1391 C C . LYS B 1 61 ? 14.422 -0.048 -3.963 1 94.81 61 LYS B C 1
ATOM 1393 O O . LYS B 1 61 ? 13.617 0.03 -3.031 1 94.81 61 LYS B O 1
ATOM 1398 N N . SER B 1 62 ? 15.383 0.808 -4.094 1 93.31 62 SER B N 1
ATOM 1399 C CA . SER B 1 62 ? 15.5 2.018 -3.285 1 93.31 62 SER B CA 1
ATOM 1400 C C . SER B 1 62 ? 15.906 3.215 -4.137 1 93.31 62 SER B C 1
ATOM 1402 O O . SER B 1 62 ? 16.547 3.055 -5.18 1 93.31 62 SER B O 1
ATOM 1404 N N . LYS B 1 63 ? 15.492 4.387 -3.756 1 93.38 63 LYS B N 1
ATOM 1405 C CA . LYS B 1 63 ? 15.828 5.645 -4.418 1 93.38 63 LYS B CA 1
ATOM 1406 C C . LYS B 1 63 ? 16.156 6.727 -3.396 1 93.38 63 LYS B C 1
ATOM 1408 O O . LYS B 1 63 ? 15.594 6.75 -2.299 1 93.38 63 LYS B O 1
ATOM 1413 N N . VAL B 1 64 ? 17.062 7.555 -3.83 1 91.69 64 VAL B N 1
ATOM 1414 C CA . VAL B 1 64 ? 17.344 8.742 -3.027 1 91.69 64 VAL B CA 1
ATOM 1415 C C . VAL B 1 64 ? 16.25 9.781 -3.217 1 91.69 64 VAL B C 1
ATOM 1417 O O . VAL B 1 64 ? 15.773 9.992 -4.332 1 91.69 64 VAL B O 1
ATOM 1420 N N . ALA B 1 65 ? 15.914 10.344 -2.012 1 89.94 65 ALA B N 1
ATOM 1421 C CA . ALA B 1 65 ? 14.906 11.398 -2.092 1 89.94 65 ALA B CA 1
ATOM 1422 C C . ALA B 1 65 ? 15.398 12.555 -2.955 1 89.94 65 ALA B C 1
ATOM 1424 O O . ALA B 1 65 ? 16.562 12.945 -2.885 1 89.94 65 ALA B O 1
ATOM 1425 N N . PRO B 1 66 ? 14.523 13 -3.805 1 82.12 66 PRO B N 1
ATOM 1426 C CA . PRO B 1 66 ? 14.938 14.148 -4.613 1 82.12 66 PRO B CA 1
ATOM 1427 C C . PRO B 1 66 ? 15.344 15.352 -3.766 1 82.12 66 PRO B C 1
ATOM 1429 O O . PRO B 1 66 ? 14.695 15.641 -2.756 1 82.12 66 PRO B O 1
ATOM 1432 N N . LEU B 1 67 ? 16.5 15.945 -4.008 1 70.81 67 LEU B N 1
ATOM 1433 C CA . LEU B 1 67 ? 17.078 17.031 -3.238 1 70.81 67 LEU B CA 1
ATOM 1434 C C . LEU B 1 67 ? 16.328 18.344 -3.49 1 70.81 67 LEU B C 1
ATOM 1436 O O . LEU B 1 67 ? 16.25 19.203 -2.607 1 70.81 67 LEU B O 1
ATOM 1440 N N . LYS B 1 68 ? 15.93 18.578 -4.652 1 69 68 LYS B N 1
ATOM 1441 C CA . LYS B 1 68 ? 15.5 19.922 -5.012 1 69 68 LYS B CA 1
ATOM 1442 C C . LYS B 1 68 ? 14.211 20.297 -4.293 1 69 68 LYS B C 1
ATOM 1444 O O . LYS B 1 68 ? 13.984 21.484 -3.996 1 69 68 LYS B O 1
ATOM 1449 N N . LYS B 1 69 ? 13.344 19.438 -4.133 1 64.5 69 LYS B N 1
ATOM 1450 C CA . LYS B 1 69 ? 12.125 19.797 -3.406 1 64.5 69 LYS B CA 1
ATOM 1451 C C . LYS B 1 69 ? 12 19 -2.113 1 64.5 69 LYS B C 1
ATOM 1453 O O . LYS B 1 69 ? 12.102 17.766 -2.127 1 64.5 69 LYS B O 1
ATOM 1458 N N . GLU B 1 70 ? 12.445 19.75 -1.1 1 66.56 70 GLU B N 1
ATOM 1459 C CA . GLU B 1 70 ? 12.234 19.141 0.207 1 66.56 70 GLU B CA 1
ATOM 1460 C C . GLU B 1 70 ? 10.875 18.438 0.278 1 66.56 70 GLU B C 1
ATOM 1462 O O . GLU B 1 70 ? 9.836 19.094 0.289 1 66.56 70 GLU B O 1
ATOM 1467 N N . LYS B 1 71 ? 10.93 17.109 0.09 1 80.5 71 LYS B N 1
ATOM 1468 C CA . LYS B 1 71 ? 9.656 16.422 0.261 1 80.5 71 LYS B CA 1
ATOM 1469 C C . LYS B 1 71 ? 9.438 16.016 1.717 1 80.5 71 LYS B C 1
ATOM 1471 O O . LYS B 1 71 ? 10.375 15.617 2.402 1 80.5 71 LYS B O 1
ATOM 1476 N N . THR B 1 72 ? 8.352 16.281 2.16 1 87.5 72 THR B N 1
ATOM 1477 C CA . THR B 1 72 ? 7.984 15.867 3.512 1 87.5 72 THR B CA 1
ATOM 1478 C C . THR B 1 72 ? 7.973 14.344 3.627 1 87.5 72 THR B C 1
ATOM 1480 O O . THR B 1 72 ? 7.918 13.641 2.617 1 87.5 72 THR B O 1
ATOM 1483 N N . ILE B 1 73 ? 8.086 13.805 4.781 1 91.19 73 ILE B N 1
ATOM 1484 C CA . ILE B 1 73 ? 8.125 12.367 5.031 1 91.19 73 ILE B CA 1
ATOM 1485 C C . ILE B 1 73 ? 6.852 11.719 4.508 1 91.19 73 ILE B C 1
ATOM 1487 O O . ILE B 1 73 ? 6.906 10.719 3.787 1 91.19 73 ILE B O 1
ATOM 1491 N N . PRO B 1 74 ? 5.664 12.281 4.742 1 92.69 74 PRO B N 1
ATOM 1492 C CA . PRO B 1 74 ? 4.445 11.68 4.199 1 92.69 74 PRO B CA 1
ATOM 1493 C C . PRO B 1 74 ? 4.461 11.602 2.674 1 92.69 74 PRO B C 1
ATOM 1495 O O . PRO B 1 74 ? 3.963 10.625 2.1 1 92.69 74 PRO B O 1
ATOM 1498 N N . ARG B 1 75 ? 5.023 12.57 2.049 1 93 75 ARG B N 1
ATOM 1499 C CA . ARG B 1 75 ? 5.113 12.531 0.593 1 93 75 ARG B CA 1
ATOM 1500 C C . ARG B 1 75 ? 6.027 11.391 0.134 1 93 75 ARG B C 1
ATOM 1502 O O . ARG B 1 75 ? 5.703 10.68 -0.816 1 93 75 ARG B O 1
ATOM 1509 N N . LEU B 1 76 ? 7.098 11.227 0.781 1 94.12 76 LEU B N 1
ATOM 1510 C CA . LEU B 1 76 ? 8.016 10.141 0.445 1 94.12 76 LEU B CA 1
ATOM 1511 C C . LEU B 1 76 ? 7.379 8.781 0.71 1 94.12 76 LEU B C 1
ATOM 1513 O O . LEU B 1 76 ? 7.609 7.824 -0.032 1 94.12 76 LEU B O 1
ATOM 1517 N N . GLU B 1 77 ? 6.578 8.648 1.788 1 94.69 77 GLU B N 1
ATOM 1518 C CA . GLU B 1 77 ? 5.84 7.426 2.092 1 94.69 77 GLU B CA 1
ATOM 1519 C C . GLU B 1 77 ? 4.832 7.102 0.99 1 94.69 77 GLU B C 1
ATOM 1521 O O . GLU B 1 77 ? 4.734 5.953 0.552 1 94.69 77 GLU B O 1
ATOM 1526 N N . LEU B 1 78 ? 4.137 8.109 0.442 1 95.88 78 LEU B N 1
ATOM 1527 C CA . LEU B 1 78 ? 3.207 7.887 -0.66 1 95.88 78 LEU B CA 1
ATOM 1528 C C . LEU B 1 78 ? 3.949 7.438 -1.914 1 95.88 78 LEU B C 1
ATOM 1530 O O . LEU B 1 78 ? 3.473 6.562 -2.643 1 95.88 78 LEU B O 1
ATOM 1534 N N . ILE B 1 79 ? 5.094 8.062 -2.146 1 95.44 79 ILE B N 1
ATOM 1535 C CA . ILE B 1 79 ? 5.922 7.68 -3.283 1 95.44 79 ILE B CA 1
ATOM 1536 C C . ILE B 1 79 ? 6.375 6.23 -3.123 1 95.44 79 ILE B C 1
ATOM 1538 O O . ILE B 1 79 ? 6.402 5.473 -4.094 1 95.44 79 ILE B O 1
ATOM 1542 N N . SER B 1 80 ? 6.754 5.805 -1.876 1 96.06 80 SER B N 1
ATOM 1543 C CA . SER B 1 80 ? 7.188 4.43 -1.659 1 96.06 80 SER B CA 1
ATOM 1544 C C . SER B 1 80 ? 6.047 3.445 -1.886 1 96.06 80 SER B C 1
ATOM 1546 O O . SER B 1 80 ? 6.262 2.336 -2.381 1 96.06 80 SER B O 1
ATOM 1548 N N . ILE B 1 81 ? 4.852 3.812 -1.513 1 96.62 81 ILE B N 1
ATOM 1549 C CA . ILE B 1 81 ? 3.68 2.98 -1.769 1 96.62 81 ILE B CA 1
ATOM 1550 C C . ILE B 1 81 ? 3.479 2.822 -3.273 1 96.62 81 ILE B C 1
ATOM 1552 O O . ILE B 1 81 ? 3.256 1.713 -3.764 1 96.62 81 ILE B O 1
ATOM 1556 N N . PHE B 1 82 ? 3.625 3.932 -3.975 1 97 82 PHE B N 1
ATOM 1557 C CA . PHE B 1 82 ? 3.494 3.883 -5.426 1 97 82 PHE B CA 1
ATOM 1558 C C . PHE B 1 82 ? 4.574 3.002 -6.039 1 97 82 PHE B C 1
ATOM 1560 O O . PHE B 1 82 ? 4.301 2.209 -6.941 1 97 82 PHE B O 1
ATOM 1567 N N . LEU B 1 83 ? 5.75 3.111 -5.582 1 96.88 83 LEU B N 1
ATOM 1568 C CA . LEU B 1 83 ? 6.848 2.27 -6.047 1 96.88 83 LEU B CA 1
ATOM 1569 C C . LEU B 1 83 ? 6.535 0.795 -5.816 1 96.88 83 LEU B C 1
ATOM 1571 O O . LEU B 1 83 ? 6.691 -0.026 -6.723 1 96.88 83 LEU B O 1
ATOM 1575 N N . GLY B 1 84 ? 6.137 0.455 -4.586 1 96.94 84 GLY B N 1
ATOM 1576 C CA . GLY B 1 84 ? 5.777 -0.919 -4.277 1 96.94 84 GLY B CA 1
ATOM 1577 C C . GLY B 1 84 ? 4.676 -1.462 -5.172 1 96.94 84 GLY B C 1
ATOM 1578 O O . GLY B 1 84 ? 4.781 -2.58 -5.684 1 96.94 84 GLY B O 1
ATOM 1579 N N . LEU B 1 85 ? 3.662 -0.651 -5.34 1 97.62 85 LEU B N 1
ATOM 1580 C CA . LEU B 1 85 ? 2.555 -1.025 -6.215 1 97.62 85 LEU B CA 1
ATOM 1581 C C . LEU B 1 85 ? 3.049 -1.298 -7.633 1 97.62 85 LEU B C 1
ATOM 1583 O O . LEU B 1 85 ? 2.68 -2.305 -8.242 1 97.62 85 LEU B O 1
ATOM 1587 N N . SER B 1 86 ? 3.881 -0.466 -8.148 1 97.06 86 SER B N 1
ATOM 1588 C CA . SER B 1 86 ? 4.406 -0.596 -9.5 1 97.06 86 SER B CA 1
ATOM 1589 C C . SER B 1 86 ? 5.266 -1.848 -9.648 1 97.06 86 SER B C 1
ATOM 1591 O O . SER B 1 86 ? 5.133 -2.592 -10.617 1 97.06 86 SER B O 1
ATOM 1593 N N . VAL B 1 87 ? 6.086 -2.113 -8.703 1 96.19 87 VAL B N 1
ATOM 1594 C CA . VAL B 1 87 ? 6.973 -3.273 -8.719 1 96.19 87 VAL B CA 1
ATOM 1595 C C . VAL B 1 87 ? 6.145 -4.555 -8.609 1 96.19 87 VAL B C 1
ATOM 1597 O O . VAL B 1 87 ? 6.414 -5.535 -9.305 1 96.19 87 VAL B O 1
ATOM 1600 N N . ALA B 1 88 ? 5.176 -4.539 -7.715 1 95.94 88 ALA B N 1
ATOM 1601 C CA . ALA B 1 88 ? 4.305 -5.699 -7.555 1 95.94 88 ALA B CA 1
ATOM 1602 C C . ALA B 1 88 ? 3.553 -6.008 -8.844 1 95.94 88 ALA B C 1
ATOM 1604 O O . ALA B 1 88 ? 3.504 -7.16 -9.281 1 95.94 88 ALA B O 1
ATOM 1605 N N . LYS B 1 89 ? 2.963 -4.977 -9.453 1 96 89 LYS B N 1
ATOM 1606 C CA . LYS B 1 89 ? 2.236 -5.145 -10.711 1 96 89 LYS B CA 1
ATOM 1607 C C . LYS B 1 89 ? 3.139 -5.727 -11.789 1 96 8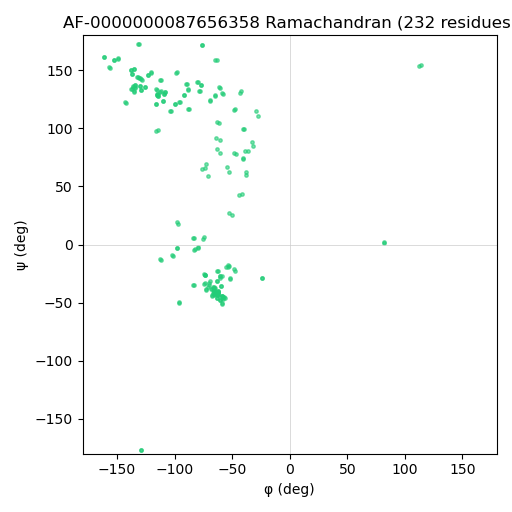9 LYS B C 1
ATOM 1609 O O . LYS B 1 89 ? 2.756 -6.672 -12.484 1 96 89 LYS B O 1
ATOM 1614 N N . SER B 1 90 ? 4.289 -5.188 -11.906 1 95.19 90 SER B N 1
ATOM 1615 C CA . SER B 1 90 ? 5.254 -5.656 -12.898 1 95.19 90 SER B CA 1
ATOM 1616 C C . SER B 1 90 ? 5.656 -7.105 -12.633 1 95.19 90 SER B C 1
ATOM 1618 O O . SER B 1 90 ? 5.746 -7.906 -13.57 1 95.19 90 SER B O 1
ATOM 1620 N N . THR B 1 91 ? 5.863 -7.438 -11.398 1 92.44 91 THR B N 1
ATOM 1621 C CA . THR B 1 91 ? 6.266 -8.781 -11 1 92.44 91 THR B CA 1
ATOM 1622 C C . THR B 1 91 ? 5.18 -9.797 -11.352 1 92.44 91 THR B C 1
ATOM 1624 O O . THR B 1 91 ? 5.465 -10.844 -11.938 1 92.44 91 THR B O 1
ATOM 1627 N N . ILE B 1 92 ? 3.99 -9.453 -11.031 1 91.25 92 ILE B N 1
ATOM 1628 C CA . ILE B 1 92 ? 2.871 -10.359 -11.266 1 91.25 92 ILE B CA 1
ATOM 1629 C C . ILE B 1 92 ? 2.674 -10.547 -12.766 1 91.25 92 ILE B C 1
ATOM 1631 O O . ILE B 1 92 ? 2.447 -11.664 -13.234 1 91.25 92 ILE B O 1
ATOM 1635 N N . SER B 1 93 ? 2.824 -9.477 -13.523 1 91.62 93 SER B N 1
ATOM 1636 C CA . SER B 1 93 ? 2.562 -9.516 -14.953 1 91.62 93 SER B CA 1
ATOM 1637 C C . SER B 1 93 ? 3.67 -10.258 -15.695 1 91.62 93 SER B C 1
ATOM 1639 O O . SER B 1 93 ? 3.416 -10.898 -16.719 1 91.62 93 SER B O 1
ATOM 1641 N N . LYS B 1 94 ? 4.809 -10.273 -15.148 1 89.56 94 LYS B N 1
ATOM 1642 C CA . LYS B 1 94 ? 5.965 -10.805 -15.867 1 89.56 94 LYS B CA 1
ATOM 1643 C C . LYS B 1 94 ? 6.305 -12.219 -15.391 1 89.56 94 LYS B C 1
ATOM 1645 O O . LYS B 1 94 ? 7.145 -12.891 -15.984 1 89.56 94 LYS B O 1
ATOM 1650 N N . SER B 1 95 ? 5.68 -12.578 -14.359 1 85.69 95 SER B N 1
ATOM 1651 C CA . SER B 1 95 ? 5.992 -13.891 -13.797 1 85.69 95 SER B CA 1
ATOM 1652 C C . SER B 1 95 ? 4.977 -14.938 -14.242 1 85.69 95 SER B C 1
ATOM 1654 O O . SER B 1 95 ? 3.805 -14.625 -14.461 1 85.69 95 SER B O 1
ATOM 1656 N N . ALA B 1 96 ? 5.418 -16.141 -14.375 1 85.31 96 ALA B N 1
ATOM 1657 C CA . ALA B 1 96 ? 4.52 -17.266 -14.664 1 85.31 96 ALA B CA 1
ATOM 1658 C C . ALA B 1 96 ? 3.887 -17.797 -13.383 1 85.31 96 ALA B C 1
ATOM 1660 O O . ALA B 1 96 ? 3.018 -18.672 -13.43 1 85.31 96 ALA B O 1
ATOM 1661 N N . VAL B 1 97 ? 4.293 -17.281 -12.336 1 86.19 97 VAL B N 1
ATOM 1662 C CA . VAL B 1 97 ? 3.773 -17.719 -11.047 1 86.19 97 VAL B CA 1
ATOM 1663 C C . VAL B 1 97 ? 2.389 -17.109 -10.812 1 86.19 97 VAL B C 1
ATOM 1665 O O . VAL B 1 97 ? 2.176 -15.922 -11.055 1 86.19 97 VAL B O 1
ATOM 1668 N N . LYS B 1 98 ? 1.514 -18 -10.414 1 90.25 98 LYS B N 1
ATOM 1669 C CA . LYS B 1 98 ? 0.208 -17.516 -9.969 1 90.25 98 LYS B CA 1
ATOM 1670 C C . LYS B 1 98 ? 0.218 -17.172 -8.484 1 90.25 98 LYS B C 1
ATOM 1672 O O . LYS B 1 98 ? 0.331 -18.078 -7.641 1 90.25 98 LYS B O 1
ATOM 1677 N N . PHE B 1 99 ? 0.019 -15.977 -8.211 1 92.06 99 PHE B N 1
ATOM 1678 C CA . PHE B 1 99 ? -0.033 -15.555 -6.812 1 92.06 99 PHE B CA 1
ATOM 1679 C C . PHE B 1 99 ? -1.456 -15.648 -6.273 1 92.06 99 PHE B C 1
ATOM 1681 O O . PHE B 1 99 ? -2.412 -15.305 -6.973 1 92.06 99 PHE B O 1
ATOM 1688 N N . ALA B 1 100 ? -1.51 -16.125 -5.09 1 92.5 100 ALA B N 1
ATOM 1689 C CA . ALA B 1 100 ? -2.812 -16.234 -4.438 1 92.5 100 ALA B CA 1
ATOM 1690 C C . ALA B 1 100 ? -3.209 -14.914 -3.779 1 92.5 100 ALA B C 1
ATOM 1692 O O . ALA B 1 100 ? -4.395 -14.586 -3.699 1 92.5 100 ALA B O 1
ATOM 1693 N N . ARG B 1 101 ? -2.195 -14.188 -3.252 1 93.81 101 ARG B N 1
ATOM 1694 C CA . ARG B 1 101 ? -2.43 -12.945 -2.521 1 93.81 101 ARG B CA 1
ATOM 1695 C C . ARG B 1 101 ? -1.265 -11.977 -2.699 1 93.81 101 ARG B C 1
ATOM 1697 O O . ARG B 1 101 ? -0.145 -12.391 -3 1 93.81 101 ARG B O 1
ATOM 1704 N N . VAL B 1 102 ? -1.596 -10.711 -2.426 1 94.38 102 VAL B N 1
ATOM 1705 C CA . VAL B 1 102 ? -0.604 -9.648 -2.326 1 94.38 102 VAL B CA 1
ATOM 1706 C C . VAL B 1 102 ? -0.806 -8.875 -1.026 1 94.38 102 VAL B C 1
ATOM 1708 O O . VAL B 1 102 ? -1.933 -8.508 -0.683 1 94.38 102 VAL B O 1
ATOM 1711 N N . ASN B 1 103 ? 0.315 -8.664 -0.326 1 93.19 103 ASN B N 1
ATOM 1712 C CA . ASN B 1 103 ? 0.292 -7.883 0.907 1 93.19 103 ASN B CA 1
ATOM 1713 C C . ASN B 1 103 ? 1.243 -6.691 0.834 1 93.19 103 ASN B C 1
ATOM 1715 O O . ASN B 1 103 ? 2.338 -6.801 0.28 1 93.19 103 ASN B O 1
ATOM 1719 N N . VAL B 1 104 ? 0.795 -5.629 1.483 1 93.94 104 VAL B N 1
ATOM 1720 C CA . VAL B 1 104 ? 1.662 -4.461 1.599 1 93.94 104 VAL B CA 1
ATOM 1721 C C . VAL B 1 104 ? 1.718 -3.998 3.053 1 93.94 104 VAL B C 1
ATOM 1723 O O . VAL B 1 104 ? 0.701 -4.004 3.752 1 93.94 104 VAL B O 1
ATOM 1726 N N . PHE B 1 105 ? 2.922 -3.541 3.426 1 91.5 105 PHE B N 1
ATOM 1727 C CA . PHE B 1 105 ? 3.141 -3.064 4.785 1 91.5 105 PHE B CA 1
ATOM 1728 C C . PHE B 1 105 ? 4.074 -1.859 4.793 1 91.5 105 PHE B C 1
ATOM 1730 O O . PHE B 1 105 ? 5.164 -1.907 4.219 1 91.5 105 PHE B O 1
ATOM 1737 N N . SER B 1 106 ? 3.555 -0.735 5.355 1 89.75 106 SER B N 1
ATOM 1738 C CA . SER B 1 106 ? 4.461 0.374 5.633 1 89.75 106 SER B CA 1
ATOM 1739 C C . SER B 1 106 ? 4.277 0.896 7.055 1 89.75 106 SER B C 1
ATOM 1741 O O . SER B 1 106 ? 3.326 0.514 7.742 1 89.75 106 SER B O 1
ATOM 1743 N N . GLY B 1 107 ? 5.047 1.746 7.527 1 73.81 107 GLY B N 1
ATOM 1744 C CA . GLY B 1 107 ? 4.953 2.412 8.82 1 73.81 107 GLY B CA 1
ATOM 1745 C C . GLY B 1 107 ? 6.082 2.041 9.758 1 73.81 107 GLY B C 1
ATOM 1746 O O . GLY B 1 107 ? 6.867 1.136 9.477 1 73.81 107 GLY B O 1
ATOM 1747 N N . SER B 1 108 ? 6.426 2.844 10.664 1 58.38 108 SER B N 1
ATOM 1748 C CA . SER B 1 108 ? 7.457 2.588 11.664 1 58.38 108 SER B CA 1
ATOM 1749 C C . SER B 1 108 ? 7.18 1.296 12.43 1 58.38 108 SER B C 1
ATOM 1751 O O . SER B 1 108 ? 8.07 0.752 13.086 1 58.38 108 SER B O 1
ATOM 1753 N N . THR B 1 109 ? 6.016 0.846 12.414 1 49.28 109 THR B N 1
ATOM 1754 C CA . THR B 1 109 ? 5.699 -0.27 13.297 1 49.28 109 THR B CA 1
ATOM 1755 C C . THR B 1 109 ? 5.758 -1.593 12.539 1 49.28 109 THR B C 1
ATOM 1757 O O . THR B 1 109 ? 5.211 -2.6 13 1 49.28 109 THR B O 1
ATOM 1760 N N . ILE B 1 110 ? 6.395 -1.706 11.406 1 51.28 110 ILE B N 1
ATOM 1761 C CA . ILE B 1 110 ? 6.57 -2.955 10.672 1 51.28 110 ILE B CA 1
ATOM 1762 C C . ILE B 1 110 ? 7.062 -4.047 11.625 1 51.28 110 ILE B C 1
ATOM 1764 O O . ILE B 1 110 ? 6.801 -5.23 11.406 1 51.28 110 ILE B O 1
ATOM 1768 N N . ALA B 1 111 ? 7.629 -3.607 12.711 1 44.38 111 ALA B N 1
ATOM 1769 C CA . ALA B 1 111 ? 8.156 -4.609 13.625 1 44.38 111 ALA B CA 1
ATOM 1770 C C . ALA B 1 111 ? 7.109 -5.668 13.953 1 44.38 111 ALA B C 1
ATOM 1772 O O . ALA B 1 111 ? 7.445 -6.824 14.211 1 44.38 111 ALA B O 1
ATOM 1773 N N . LEU B 1 112 ? 6.082 -5.32 13.914 1 41.5 112 LEU B N 1
ATOM 1774 C CA . LEU B 1 112 ? 5.09 -6.301 14.344 1 41.5 112 LEU B CA 1
ATOM 1775 C C . LEU B 1 112 ? 4.902 -7.387 13.297 1 41.5 112 LEU B C 1
ATOM 1777 O O . LEU B 1 112 ? 4.559 -8.523 13.625 1 41.5 112 LEU B O 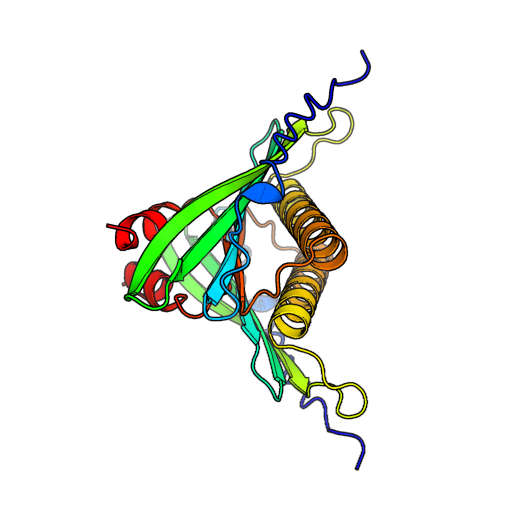1
ATOM 1781 N N . PHE B 1 113 ? 5.148 -7.133 12.109 1 43.5 113 PHE B N 1
ATOM 1782 C CA . PHE B 1 113 ? 4.965 -8.148 11.078 1 43.5 113 PHE B CA 1
ATOM 1783 C C . PHE B 1 113 ? 6.012 -9.25 11.211 1 43.5 113 PHE B C 1
ATOM 1785 O O . PHE B 1 113 ? 5.742 -10.406 10.891 1 43.5 113 PHE B O 1
ATOM 1792 N N . ARG B 1 114 ? 7.172 -8.844 11.648 1 41.5 114 ARG B N 1
ATOM 1793 C CA . ARG B 1 114 ? 8.242 -9.828 11.703 1 41.5 114 ARG B CA 1
ATOM 1794 C C . ARG B 1 114 ? 7.883 -10.977 12.633 1 41.5 114 ARG B C 1
ATOM 1796 O O . ARG B 1 114 ? 8.43 -12.078 12.516 1 41.5 114 ARG B O 1
ATOM 1803 N N . VAL B 1 115 ? 7.176 -10.648 13.469 1 35.47 115 VAL B N 1
ATOM 1804 C CA . VAL B 1 115 ? 7.266 -11.672 14.508 1 35.47 115 VAL B CA 1
ATOM 1805 C C . VAL B 1 115 ? 6.617 -12.969 14.023 1 35.47 115 VAL B C 1
ATOM 1807 O O . VAL B 1 115 ? 6.754 -14.016 14.656 1 35.47 115 VAL B O 1
ATOM 1810 N N . HIS B 1 116 ? 5.551 -12.859 13.234 1 36.56 116 HIS B N 1
ATOM 1811 C CA . HIS B 1 116 ? 4.906 -14.164 13.266 1 36.56 116 HIS B CA 1
ATOM 1812 C C . HIS B 1 116 ? 5.609 -15.148 12.336 1 36.56 116 HIS B C 1
ATOM 1814 O O . HIS B 1 116 ? 5.098 -16.234 12.078 1 36.56 116 HIS B O 1
ATOM 1820 N N . THR B 1 117 ? 6.586 -14.711 11.633 1 33.38 117 THR B N 1
ATOM 1821 C CA . THR B 1 117 ? 7.129 -15.75 10.758 1 33.38 117 THR B CA 1
ATOM 1822 C C . THR B 1 117 ? 7.953 -16.75 11.562 1 33.38 117 THR B C 1
ATOM 1824 O O . THR B 1 117 ? 8.531 -17.688 10.992 1 33.38 117 THR B O 1
ATOM 1827 N N . SER B 1 118 ? 8.031 -16.75 12.836 1 31.56 118 SER B N 1
ATOM 1828 C CA . SER B 1 118 ? 8.781 -17.875 13.383 1 31.56 118 SER B CA 1
ATOM 1829 C C . SER B 1 118 ? 7.898 -19.109 13.492 1 31.56 118 SER B C 1
ATOM 1831 O O . SER B 1 118 ? 6.707 -19.016 13.789 1 31.56 118 SER B O 1
#

Organism: Ancylostoma caninum (NCBI:txid29170)

Sequence (236 aa):
MRSNIIGFSKSIPRKVLEKDERAKHILSFFLDSSKGAYACSLYVTTTAENRKVGTQLFTAKSKVAPLKKEKTIPRLELISIFLGLSVAKSTISKSAVKFARVNVFSGSTIALFRVHTSMRSNIIGFSKSIPRKVLEKDERAKHILSFFLDSSKGAYACSLYVTTTAENRKVGTQLFTAKSKVAPLKKEKTIPRLELISIFLGLSVAKSTISKSAVKFARVNVFSGSTIALFRVHTS

Secondary structure (DSSP, 8-state):
-------------GGGS---TT-EEEEEEEEEE-SSEEEEEEEEEEE-TT--EEEEEEEEEEEEPPSSS---HHHHHHHHHHHHHHHHHHHHHH-SPPEEEEEEE-SGGGHHHHGGG-/-------------GGGS---TT-EEEEEEEEEE-SSEEEEEEEEEEE-TT--EEEEEEEEEEEEPPSSS---HHHHHHHHHHHHHHHHHHHHHH-SPPEEEEEEE-SGGGHHHHGGG-

Foldseek 3Di:
DPFPQVQQFPQPPLVPVPPPVPKAKEKEKEWDFDQWKIKIWIKIWIQDPVRDIDIDTRTMGMDTDDDPDRDDRVVRRVVRVVVHVVVVVVCCVPHPDDHPYYYYDYDPVCVVVPPPVD/DPQPQVQQWPQPPLVPVPPPVQKAKEKEKEWDFDQWKIKIWIKIWIQDPVRDIDIDTRTMGMGTDDDPDRDDRVVRRVVRVVVHVVVVVVCCVPHPDDHPYYYYDYDPVCVVVPPPVD

Nearest PDB structures (foldseek):
  8r0s-assembly1_A  TM=5.473E-01  e=9.333E-04  Cauliflower mosaic virus
  5ltq-assembly1_B  TM=4.408E-01  e=4.049E-01  Branchiostoma lanceolatum
  1v4t-assembly1_A  TM=3.538E-01  e=1.839E-01  Homo sapiens
  4dkn-assembly1_B  TM=4.337E-01  e=5.163E-01  Branchiostoma floridae
  5y01-assembly1_A  TM=4.083E-01  e=2.827E+00  Olindias

Radius of gyration: 18.73 Å; Cα contacts (8 Å, |Δi|>4): 438; chains: 2; bounding box: 54×54×43 Å

pLDDT: mean 77.88, std 21.64, range [22.22, 97.62]

InterPro domains:
  IPR008042 Retrotransposon Pao-like, RNAseH-like domain [PF05380] (9-108)

Solvent-accessible surface area (backbone atoms only — not comparable to full-atom values): 13019 Å² total; per-residue (Å²): 133,80,80,74,52,65,67,51,59,52,66,52,69,76,72,66,68,61,83,49,87,71,40,45,31,33,39,35,36,42,37,46,57,48,86,60,29,28,24,29,40,32,32,39,37,37,35,39,80,86,63,54,72,48,75,44,77,37,34,34,46,46,42,68,45,66,75,87,55,84,60,53,51,33,56,36,32,53,50,20,52,52,49,40,52,51,52,50,52,52,49,54,72,72,40,91,62,71,58,64,38,50,29,40,40,36,42,92,64,51,67,65,64,62,60,70,76,112,132,78,80,70,54,62,67,53,59,52,67,51,67,76,72,65,68,62,83,49,87,72,40,46,32,34,39,35,33,42,37,44,56,48,86,61,29,28,24,28,40,32,31,40,36,37,33,39,80,86,65,50,73,47,75,44,75,37,36,34,45,45,39,64,46,65,74,87,55,84,61,53,51,34,56,37,33,52,50,19,50,51,49,41,51,52,52,50,53,51,49,54,72,71,40,91,64,70,58,63,37,49,28,39,41,37,44,93,64,51,67,65,65,62,59,69,76,112